Protein AF-A0A1Y2LVN6-F1 (afdb_monomer_lite)

InterPro domains:
  IPR016288 1, 4-beta cellobiohydrolase [PF01341] (1-212)
  IPR016288 1, 4-beta cellobiohydrolase [PIRSF001100] (4-216)
  IPR016288 1, 4-beta cellobiohydrolase [PR00733] (28-41)
  IPR016288 1, 4-beta cellobiohydrolase [PR00733] (67-77)
  IPR016288 1, 4-beta cellobiohydrolase [PR00733] (115-128)
  IPR016288 1, 4-beta cellobiohydrolase [PR00733] (134-154)
  IPR016288 1, 4-beta cellobiohydrolase [PR00733] (158-172)
  IPR016288 1, 4-beta cellobiohydrolase [PTHR34876] (3-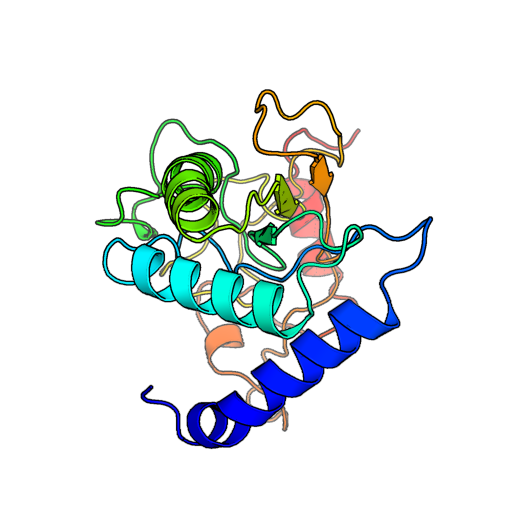216)
  IPR036434 1, 4-beta cellobiohydrolase superfamily [G3DSA:3.20.20.40] (1-216)
  IPR036434 1, 4-beta cellobiohydrolase superfamily [SSF51989] (2-216)

Sequence (217 aa):
MGVAKCQRAAPYYRDLTAYALRKLNLNNVDMYMDGGHAGWLGWDANIGPAAQLFAEVYKAAGSPRGVRGIVTNVSNYNAYRIGTCPAITSPNANCDEERFIKAFAPLLQARGFPARFIVDVGRSGKQPTGQQAWGDWCNVQNAGFGPRPTTDTGSSLVDAFVWVKPGGESDGTSDTSAARYDATCGRSSAFKPAPEAGTWFNAYFEMLLKNANPPLA

Radius of gyration: 17.6 Å; chains: 1; bounding box: 41×39×47 Å

Secondary structure (DSSP, 8-state):
---HHHHHHHHHHHHHHHHHHHHT--TT--EEEE---HHHH-SHHHHHHHHHHHHHHHHHTT--TTEEEEEESTT----SS-SS--GGGTT-S--SHHHHHHHHHHHHHTTT---EEEEE-TTBSSSS-S-SSTT--SSBTT-B--SPPBS--S-TTEEEEE--S-TTB-SS---TTSTT--GGGGSTTB-SS--STTSB-HHHHHHHHHT-SSPP-

pLDDT: mean 98.26, std 2.56, range [70.75, 99.0]

Organism: Epicoccum nigrum (NCBI:txid105696)

Foldseek 3Di:
DPDPVCVVCVVVVLVVLLVCLQVQLDPPAADAAEQEACLPQVAPVRLLVSLVSVLVSCVSNVVRPNHQYHEYQALHAFAQDDPDQDPQQPPRPSSGRVSSLVVRQVSNVVSVRNHAYEYANQFHQDPPWLDPHRPLRWQFHRTAGHDDWDCPPVDPRYRIYDNNDHFQFGQAACPPPDPGDDVSCVDPRHDDRTDGGRDGRPVSSVSRQVSYVVHDD

Structure (mmCIF, N/CA/C/O backbone):
data_AF-A0A1Y2LVN6-F1
#
_entry.id   AF-A0A1Y2LVN6-F1
#
loop_
_atom_site.group_PDB
_atom_site.id
_atom_site.type_symbol
_atom_site.label_atom_id
_atom_site.label_alt_id
_atom_site.label_comp_id
_atom_site.label_asym_id
_atom_site.label_entity_id
_atom_site.label_seq_id
_atom_site.pdbx_PDB_ins_code
_atom_site.Cartn_x
_atom_site.Cartn_y
_atom_site.Cartn_z
_atom_site.occupancy
_atom_site.B_iso_or_equiv
_atom_site.auth_seq_id
_atom_site.auth_comp_id
_atom_site.auth_asym_id
_atom_site.auth_atom_id
_atom_site.pdbx_PDB_model_num
ATOM 1 N N . MET A 1 1 ? -9.787 15.827 -6.773 1.00 70.75 1 MET A N 1
ATOM 2 C CA . MET A 1 1 ? -9.382 14.513 -7.328 1.00 70.75 1 MET A CA 1
ATOM 3 C C . MET A 1 1 ? -9.159 14.690 -8.823 1.00 70.75 1 MET A C 1
ATOM 5 O O . MET A 1 1 ? -10.061 15.205 -9.462 1.00 70.75 1 MET A O 1
ATOM 9 N N . GLY A 1 2 ? -7.978 14.355 -9.359 1.00 93.44 2 GLY A N 1
ATOM 10 C CA . GLY A 1 2 ? -7.585 14.728 -10.733 1.00 93.44 2 GLY A CA 1
ATOM 11 C C . GLY A 1 2 ? -7.880 13.702 -11.836 1.00 93.44 2 GLY A C 1
ATOM 12 O O . GLY A 1 2 ? -7.702 14.009 -13.007 1.00 93.44 2 GLY A O 1
ATOM 13 N N . VAL A 1 3 ? -8.328 12.489 -11.494 1.00 97.38 3 VAL A N 1
ATOM 14 C CA . VAL A 1 3 ? -8.586 11.412 -12.468 1.00 97.38 3 VAL A CA 1
ATOM 15 C C . VAL A 1 3 ? -10.091 11.236 -12.655 1.00 97.38 3 VAL A C 1
ATOM 17 O O . VAL A 1 3 ? -10.788 10.819 -11.729 1.00 97.38 3 VAL A O 1
ATOM 20 N N . ALA A 1 4 ? -10.597 11.514 -13.860 1.00 98.12 4 ALA A N 1
ATOM 21 C CA . ALA A 1 4 ? -12.036 11.560 -14.144 1.00 98.12 4 ALA A CA 1
ATOM 22 C C . ALA A 1 4 ? -12.767 10.241 -13.836 1.00 98.12 4 ALA A C 1
ATOM 24 O O . ALA A 1 4 ? -13.880 10.252 -13.309 1.00 98.12 4 ALA A O 1
ATOM 25 N N . LYS A 1 5 ? -12.139 9.091 -14.123 1.00 98.25 5 LYS A N 1
ATOM 26 C CA . LYS A 1 5 ? -12.704 7.776 -13.781 1.00 98.25 5 LYS A CA 1
ATOM 27 C C . LYS A 1 5 ? -12.858 7.615 -12.264 1.00 98.25 5 LYS A C 1
ATOM 29 O O . LYS A 1 5 ? -13.923 7.204 -11.816 1.00 98.25 5 LYS A O 1
ATOM 34 N N . CYS A 1 6 ? -11.847 8.007 -11.485 1.00 97.94 6 CYS A N 1
ATOM 35 C CA . CYS A 1 6 ? -11.887 7.951 -10.024 1.00 97.94 6 CYS A CA 1
ATOM 36 C C . CYS A 1 6 ? -12.939 8.905 -9.452 1.00 97.94 6 CYS A C 1
ATOM 38 O O . CYS A 1 6 ? -13.698 8.512 -8.574 1.00 97.94 6 CYS A O 1
ATOM 40 N N . GLN A 1 7 ? -13.047 10.125 -9.987 1.00 97.81 7 GLN A N 1
ATOM 41 C CA . GLN A 1 7 ? -14.048 11.095 -9.538 1.00 97.81 7 GLN A CA 1
ATOM 42 C C . GLN A 1 7 ? -15.475 10.559 -9.708 1.00 97.81 7 GLN A C 1
ATOM 44 O O . GLN A 1 7 ? -16.289 10.700 -8.799 1.00 97.81 7 GLN A O 1
ATOM 49 N N . ARG A 1 8 ? -15.767 9.903 -10.840 1.00 98.25 8 ARG A N 1
ATOM 50 C CA . ARG A 1 8 ? -17.075 9.275 -11.085 1.00 98.25 8 ARG A CA 1
ATOM 51 C C . ARG A 1 8 ? -17.323 8.049 -10.205 1.00 98.25 8 ARG A C 1
ATOM 53 O O . ARG A 1 8 ? -18.456 7.820 -9.802 1.00 98.25 8 ARG A O 1
ATOM 60 N N . ALA A 1 9 ? -16.285 7.263 -9.923 1.00 98.44 9 ALA A N 1
ATOM 61 C CA . ALA A 1 9 ? -16.395 6.031 -9.142 1.00 98.44 9 ALA A CA 1
ATOM 62 C C . ALA A 1 9 ? -16.433 6.265 -7.619 1.00 98.44 9 ALA A C 1
ATOM 64 O O . ALA A 1 9 ? -16.959 5.430 -6.889 1.00 98.44 9 ALA A O 1
ATOM 65 N N . ALA A 1 10 ? -15.899 7.392 -7.138 1.00 98.31 10 ALA A N 1
ATOM 66 C CA . ALA A 1 10 ? -15.723 7.691 -5.718 1.00 98.31 10 ALA A CA 1
ATOM 67 C C . ALA A 1 10 ? -16.966 7.470 -4.829 1.00 98.31 10 ALA A C 1
ATOM 69 O O . ALA A 1 10 ? -16.807 6.803 -3.804 1.00 98.31 10 ALA A O 1
ATOM 70 N N . PRO A 1 11 ? -18.177 7.974 -5.159 1.00 97.75 11 PRO A N 1
ATOM 71 C CA . PRO A 1 11 ? -19.356 7.714 -4.328 1.00 97.75 11 PRO A CA 1
ATOM 72 C C . PRO A 1 11 ? -19.677 6.215 -4.248 1.00 97.75 11 PRO A C 1
ATOM 74 O O . PRO A 1 11 ? -19.835 5.680 -3.156 1.00 97.75 11 PRO A O 1
ATOM 77 N N . TYR A 1 12 ? -19.637 5.506 -5.380 1.00 98.38 12 TYR A N 1
ATOM 78 C CA . TYR A 1 12 ? -19.892 4.064 -5.425 1.00 98.38 12 TYR A CA 1
ATOM 79 C C . TYR A 1 12 ? -18.867 3.263 -4.623 1.00 98.38 12 TYR A C 1
ATOM 81 O O . TYR A 1 12 ? -19.229 2.308 -3.945 1.00 98.38 12 TYR A O 1
ATOM 89 N N . TYR A 1 13 ? -17.589 3.646 -4.663 1.00 98.56 13 TYR A N 1
ATOM 90 C CA . TYR A 1 13 ? -16.550 2.965 -3.889 1.00 98.56 13 TYR A CA 1
ATOM 91 C C . TYR A 1 13 ? -16.797 3.113 -2.388 1.00 98.56 13 TYR A C 1
ATOM 93 O O . TYR A 1 13 ? -16.674 2.133 -1.657 1.00 98.56 13 TYR A O 1
ATOM 101 N N . ARG A 1 14 ? -17.202 4.301 -1.925 1.00 98.44 14 ARG A N 1
ATOM 102 C CA . ARG A 1 14 ? -17.555 4.524 -0.515 1.00 98.44 14 ARG A CA 1
ATOM 103 C C . ARG A 1 14 ? -18.763 3.681 -0.108 1.00 98.44 14 ARG A C 1
ATOM 105 O O . ARG A 1 14 ? -18.692 2.971 0.895 1.00 98.44 14 ARG A O 1
ATOM 112 N N . ASP A 1 15 ? -19.822 3.696 -0.913 1.00 98.25 15 ASP A N 1
ATOM 113 C CA . ASP A 1 15 ? -21.074 2.999 -0.607 1.00 98.25 15 ASP A CA 1
ATOM 114 C C . ASP A 1 15 ? -20.913 1.477 -0.616 1.00 98.25 15 ASP A C 1
ATOM 116 O O . ASP A 1 15 ? -21.351 0.797 0.316 1.00 98.25 15 ASP A O 1
ATOM 120 N N . LEU A 1 16 ? -20.246 0.932 -1.637 1.00 98.81 16 LEU A N 1
ATOM 121 C CA . LEU A 1 16 ? -20.009 -0.506 -1.764 1.00 98.81 16 LEU A CA 1
ATOM 122 C C . LEU A 1 16 ? -19.022 -1.014 -0.711 1.00 98.81 16 LEU A C 1
ATOM 124 O O . LEU A 1 16 ? -19.213 -2.112 -0.190 1.00 98.81 16 LEU A O 1
ATOM 128 N N . THR A 1 17 ? -18.024 -0.208 -0.333 1.00 98.88 17 THR A N 1
ATOM 129 C CA . THR A 1 17 ? -17.130 -0.555 0.780 1.00 98.88 17 THR A CA 1
ATOM 130 C C . THR A 1 17 ? -17.915 -0.598 2.085 1.00 98.88 17 THR A C 1
ATOM 132 O O . THR A 1 17 ? -17.906 -1.620 2.764 1.00 98.88 17 THR A O 1
ATOM 135 N N . ALA A 1 18 ? -18.682 0.446 2.414 1.00 98.69 18 ALA A N 1
ATOM 136 C CA . ALA A 1 18 ? -19.505 0.450 3.624 1.00 98.69 18 ALA A CA 1
ATOM 137 C C . ALA A 1 18 ? -20.537 -0.695 3.635 1.00 98.69 18 ALA A C 1
ATOM 139 O O . ALA A 1 18 ? -20.810 -1.284 4.683 1.00 98.69 18 ALA A O 1
ATOM 140 N N . TYR A 1 19 ? -21.092 -1.052 2.472 1.00 98.75 19 TYR A N 1
ATOM 141 C CA . TYR A 1 19 ? -21.958 -2.218 2.317 1.00 98.75 19 TYR A CA 1
ATOM 142 C C . TYR A 1 19 ? -21.230 -3.528 2.640 1.00 98.75 19 TYR A C 1
ATOM 144 O O . TYR A 1 19 ? -21.745 -4.311 3.439 1.00 98.75 19 TYR A O 1
ATOM 152 N N . ALA A 1 20 ? -20.039 -3.752 2.077 1.00 98.88 20 ALA A N 1
ATOM 153 C CA . ALA A 1 20 ? -19.236 -4.940 2.353 1.00 98.88 20 ALA A CA 1
ATOM 154 C C . ALA A 1 20 ? -18.892 -5.048 3.845 1.00 98.88 20 ALA A C 1
ATOM 156 O O . ALA A 1 20 ? -19.138 -6.091 4.447 1.00 98.88 20 ALA A O 1
ATOM 157 N N . LEU A 1 21 ? -18.445 -3.950 4.467 1.00 98.81 21 LEU A N 1
ATOM 158 C CA . LEU A 1 21 ? -18.125 -3.913 5.897 1.00 98.81 21 LEU A CA 1
ATOM 159 C C . LEU A 1 21 ? -19.339 -4.249 6.775 1.00 98.81 21 LEU A C 1
ATOM 161 O O . LEU A 1 21 ? -19.192 -4.930 7.782 1.00 98.81 21 LEU A O 1
ATOM 165 N N . ARG A 1 22 ? -20.554 -3.826 6.396 1.00 98.44 22 ARG A N 1
ATOM 166 C CA . ARG A 1 22 ? -21.783 -4.217 7.112 1.00 98.44 22 ARG A CA 1
ATOM 167 C C . ARG A 1 22 ? -22.130 -5.685 6.919 1.00 98.44 22 ARG A C 1
ATOM 169 O O . ARG A 1 22 ? -22.492 -6.360 7.875 1.00 98.44 22 ARG A O 1
ATOM 176 N N . LYS A 1 23 ? -22.086 -6.170 5.677 1.00 98.62 23 LYS A N 1
ATOM 177 C CA . LYS A 1 23 ? -22.558 -7.519 5.331 1.00 98.62 23 LYS A CA 1
ATOM 178 C C . LYS A 1 23 ? -21.610 -8.617 5.784 1.00 98.62 23 LYS A C 1
ATOM 180 O O . LYS A 1 23 ? -22.075 -9.692 6.141 1.00 98.62 23 LYS A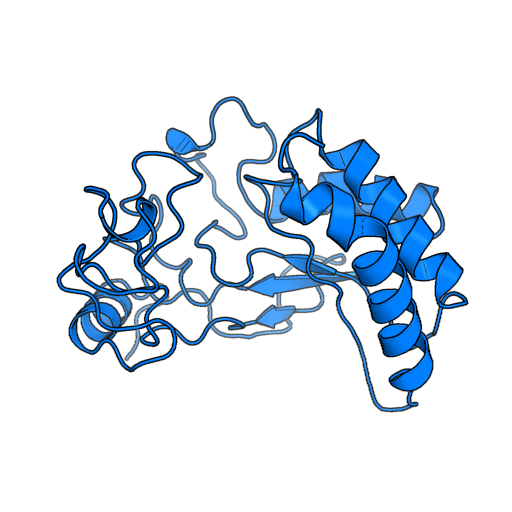 O 1
ATOM 185 N N . LEU A 1 24 ? -20.314 -8.336 5.791 1.00 98.50 24 LEU A N 1
ATOM 186 C CA . LEU A 1 24 ? -19.276 -9.271 6.208 1.00 98.50 24 LEU A CA 1
ATOM 187 C C . LEU A 1 24 ? -18.911 -9.120 7.694 1.00 98.50 24 LEU A C 1
ATOM 189 O O . LEU A 1 24 ? -17.982 -9.771 8.161 1.00 98.50 24 LEU A O 1
ATOM 193 N N . ASN A 1 25 ? -19.653 -8.306 8.459 1.00 98.38 25 ASN A N 1
ATOM 194 C CA . ASN A 1 25 ? -19.515 -8.190 9.913 1.00 98.38 25 ASN A CA 1
ATOM 195 C C . ASN A 1 25 ? -20.074 -9.431 10.632 1.00 98.38 25 ASN A C 1
ATOM 197 O O . ASN A 1 25 ? -21.101 -9.379 11.309 1.00 98.38 25 ASN A O 1
ATOM 201 N N . LEU A 1 26 ? -19.399 -10.560 10.448 1.00 98.19 26 LEU A N 1
ATOM 202 C CA . LEU A 1 26 ? -19.710 -11.834 11.083 1.00 98.19 26 LEU A CA 1
ATOM 203 C C . LEU A 1 26 ? -18.851 -12.015 12.345 1.00 98.19 26 LEU A C 1
ATOM 205 O O . LEU A 1 26 ? -17.809 -11.377 12.518 1.00 98.19 26 LEU A O 1
ATOM 209 N N . ASN A 1 27 ? -19.273 -12.896 13.254 1.00 97.06 27 ASN A N 1
ATOM 210 C CA . ASN A 1 27 ? -18.594 -13.089 14.544 1.00 97.06 27 ASN A CA 1
ATOM 211 C C . ASN A 1 27 ? -17.157 -13.621 14.412 1.00 97.06 27 ASN A C 1
ATOM 213 O O . ASN A 1 27 ? -16.334 -13.377 15.285 1.00 97.06 27 ASN A O 1
ATOM 217 N N . ASN A 1 28 ? -16.862 -14.325 13.324 1.00 97.56 28 ASN A N 1
ATOM 218 C CA . ASN A 1 28 ? -15.591 -14.988 13.040 1.00 97.56 28 ASN A CA 1
ATOM 219 C C . ASN A 1 28 ? -14.816 -14.327 11.888 1.00 97.56 28 ASN A C 1
ATOM 221 O O . ASN A 1 28 ? -13.963 -14.967 11.277 1.00 97.56 28 ASN A O 1
ATOM 225 N N . VAL A 1 29 ? -15.145 -13.077 11.559 1.00 98.38 29 VAL A N 1
ATOM 226 C CA . VAL A 1 29 ? -14.486 -12.313 10.498 1.00 98.38 29 VAL A CA 1
ATOM 227 C C . VAL A 1 29 ? -13.863 -11.057 11.097 1.00 98.38 29 VAL A C 1
ATOM 229 O O . VAL A 1 29 ? -14.535 -10.302 11.804 1.00 98.38 29 VAL A O 1
ATOM 232 N N . ASP A 1 30 ? -12.588 -10.845 10.772 1.00 98.56 30 ASP A N 1
ATOM 233 C CA . ASP A 1 30 ? -11.868 -9.592 10.968 1.00 98.56 30 ASP A CA 1
ATOM 234 C C . ASP A 1 30 ? -11.502 -9.026 9.586 1.00 98.56 30 ASP A C 1
ATOM 236 O O . ASP A 1 30 ? -10.972 -9.723 8.721 1.00 98.56 30 ASP A O 1
ATOM 240 N N . MET A 1 31 ? -11.817 -7.756 9.367 1.00 98.81 31 MET A N 1
ATOM 241 C CA . MET A 1 31 ? -11.633 -7.028 8.120 1.00 98.81 31 MET A CA 1
ATOM 242 C C . MET A 1 31 ? -10.625 -5.905 8.313 1.00 98.81 31 MET A C 1
ATOM 244 O O . MET A 1 31 ? -10.674 -5.158 9.297 1.00 98.81 31 MET A O 1
ATOM 248 N N . TYR A 1 32 ? -9.774 -5.749 7.306 1.00 98.94 32 TYR A N 1
ATOM 249 C CA . TYR A 1 32 ? -8.815 -4.666 7.190 1.00 98.94 32 TYR A CA 1
ATOM 250 C C . TYR A 1 32 ? -9.048 -3.962 5.854 1.00 98.94 32 TYR A C 1
ATOM 252 O O . TYR A 1 32 ? -9.007 -4.600 4.804 1.00 98.94 32 TYR A O 1
ATOM 260 N N . MET A 1 33 ? -9.346 -2.663 5.885 1.00 98.88 33 MET A N 1
ATOM 261 C CA . MET A 1 33 ? -9.476 -1.865 4.661 1.00 98.88 33 MET A CA 1
ATOM 262 C C . MET A 1 33 ? -8.088 -1.587 4.078 1.00 98.88 33 MET A C 1
ATOM 264 O O . MET A 1 33 ? -7.169 -1.297 4.836 1.00 98.88 33 MET A O 1
ATOM 268 N N . ASP A 1 34 ? -7.923 -1.638 2.756 1.00 98.94 34 ASP A N 1
ATOM 269 C CA . ASP A 1 34 ? -6.653 -1.246 2.132 1.00 98.94 34 ASP A CA 1
ATOM 270 C C . ASP A 1 34 ? -6.340 0.231 2.401 1.00 98.94 34 ASP A C 1
ATOM 272 O O . ASP A 1 34 ? -7.173 1.106 2.161 1.00 98.94 34 ASP A O 1
ATOM 276 N N . GLY A 1 35 ? -5.145 0.484 2.929 1.00 98.69 35 GLY A N 1
ATOM 277 C CA . GLY A 1 35 ? -4.628 1.784 3.341 1.00 98.69 35 GLY A CA 1
ATOM 278 C C . GLY A 1 35 ? -3.536 2.331 2.436 1.00 98.69 35 GLY A C 1
ATOM 279 O O . GLY A 1 35 ? -2.798 3.219 2.869 1.00 98.69 35 GLY A O 1
ATOM 280 N N . GLY A 1 36 ? -3.374 1.790 1.225 1.00 98.81 36 GLY A N 1
ATOM 281 C CA . GLY A 1 36 ? -2.215 2.075 0.391 1.00 98.81 36 GLY A CA 1
ATOM 282 C C . GLY A 1 36 ? -0.909 1.762 1.128 1.00 98.81 36 GLY A C 1
ATOM 283 O O . GLY A 1 36 ? -0.746 0.694 1.711 1.00 98.81 36 GLY A O 1
ATOM 284 N N . HIS A 1 37 ? 0.041 2.694 1.101 1.00 98.94 37 HIS A N 1
ATOM 285 C CA . HIS A 1 37 ? 1.349 2.539 1.741 1.00 98.94 37 HIS A CA 1
ATOM 286 C C . HIS A 1 37 ? 1.968 3.902 2.086 1.00 98.94 37 HIS A C 1
ATOM 288 O O . HIS A 1 37 ? 1.438 4.954 1.701 1.00 98.94 37 HIS A O 1
ATOM 294 N N . ALA A 1 38 ? 3.113 3.895 2.770 1.00 98.88 38 ALA A N 1
ATOM 295 C CA . ALA A 1 38 ? 3.808 5.090 3.248 1.00 98.88 38 ALA A CA 1
ATOM 296 C C . ALA A 1 38 ? 4.078 6.119 2.131 1.00 98.88 38 ALA A C 1
ATOM 298 O O . ALA A 1 38 ? 3.716 7.291 2.243 1.00 98.88 38 ALA A O 1
ATOM 299 N N . GLY A 1 39 ? 4.595 5.659 0.990 1.00 98.69 39 GLY A N 1
ATOM 300 C CA . GLY A 1 39 ? 4.801 6.470 -0.219 1.00 98.69 39 GLY A CA 1
ATOM 301 C C . GLY A 1 39 ? 3.556 6.943 -0.970 1.00 98.69 39 GLY A C 1
ATOM 302 O O . GLY A 1 39 ? 3.700 7.602 -1.998 1.00 98.69 39 GLY A O 1
ATOM 303 N N . TRP A 1 40 ? 2.351 6.643 -0.480 1.00 98.81 40 TRP A N 1
ATOM 304 C CA . TRP A 1 40 ? 1.094 7.092 -1.077 1.00 98.81 40 TRP A CA 1
ATOM 305 C C . TRP A 1 40 ? 0.277 7.942 -0.103 1.00 98.81 40 TRP A C 1
ATOM 307 O O . TRP A 1 40 ? 0.102 9.143 -0.326 1.00 98.81 40 TRP A O 1
ATOM 317 N N . LEU A 1 41 ? -0.217 7.349 0.984 1.00 98.81 41 LEU A N 1
ATOM 318 C CA . LEU A 1 41 ? -1.049 8.053 1.965 1.00 98.81 41 LEU A CA 1
ATOM 319 C C . LEU A 1 41 ? -0.239 8.591 3.145 1.00 98.81 41 LEU A C 1
ATOM 321 O O . LEU A 1 41 ? -0.731 9.454 3.864 1.00 98.81 41 LEU A O 1
ATOM 325 N N . GLY A 1 42 ? 1.002 8.135 3.315 1.00 98.69 42 GLY A N 1
ATOM 326 C CA . GLY A 1 42 ? 1.887 8.580 4.389 1.00 98.69 42 GLY A CA 1
ATOM 327 C C . GLY A 1 42 ? 2.547 9.936 4.164 1.00 98.69 42 GLY A C 1
ATOM 328 O O . GLY A 1 42 ? 3.246 10.403 5.051 1.00 98.69 42 GLY A O 1
ATOM 329 N N . TRP A 1 43 ? 2.342 10.598 3.024 1.00 98.69 43 TRP A N 1
ATOM 330 C CA . TRP A 1 43 ? 2.791 11.982 2.843 1.00 98.69 43 TRP A CA 1
ATOM 331 C C . TRP A 1 43 ? 2.017 12.937 3.758 1.00 98.69 43 TRP A C 1
ATOM 333 O O . TRP A 1 43 ? 0.802 12.794 3.903 1.00 98.69 43 TRP A O 1
ATOM 343 N N . ASP A 1 44 ? 2.683 13.963 4.291 1.00 98.31 44 ASP A N 1
ATOM 344 C CA . ASP A 1 44 ? 2.088 14.930 5.232 1.00 98.31 44 ASP A CA 1
ATOM 345 C C . ASP A 1 44 ? 0.789 15.564 4.711 1.00 98.31 44 ASP A C 1
ATOM 347 O O . ASP A 1 44 ? -0.198 15.684 5.437 1.00 98.31 44 ASP A O 1
ATOM 351 N N . ALA A 1 45 ? 0.751 15.906 3.420 1.00 98.25 45 ALA A N 1
ATOM 352 C CA . ALA A 1 45 ? -0.434 16.478 2.782 1.00 98.25 45 ALA A CA 1
ATOM 353 C C . ALA A 1 45 ? -1.600 15.478 2.627 1.00 98.25 45 ALA A C 1
ATOM 355 O O . ALA A 1 45 ? -2.749 15.890 2.472 1.00 98.25 45 ALA A O 1
ATOM 356 N N . ASN A 1 46 ? -1.321 14.172 2.669 1.00 98.69 46 ASN A N 1
ATOM 357 C CA . ASN A 1 46 ? -2.283 13.109 2.368 1.00 98.69 46 ASN A CA 1
ATOM 358 C C . ASN A 1 46 ? -2.802 12.402 3.624 1.00 98.69 46 ASN A C 1
ATOM 360 O O . ASN A 1 46 ? -3.958 11.975 3.646 1.00 98.69 46 ASN A O 1
ATOM 364 N N . ILE A 1 47 ? -1.984 12.296 4.674 1.00 98.75 47 ILE A N 1
ATOM 365 C CA . ILE A 1 47 ? -2.270 11.441 5.832 1.00 98.75 47 ILE A CA 1
ATOM 366 C C . ILE A 1 47 ? -3.496 11.909 6.635 1.00 98.75 47 ILE A C 1
ATOM 368 O O . ILE A 1 47 ? -4.312 11.098 7.077 1.00 98.75 47 ILE A O 1
ATOM 372 N N . GLY A 1 48 ? -3.695 13.226 6.754 1.00 98.81 48 GLY A N 1
ATOM 373 C CA . GLY A 1 48 ? -4.880 13.818 7.384 1.00 98.81 48 GLY A CA 1
ATOM 374 C C . GLY A 1 48 ? -6.177 13.542 6.607 1.00 98.81 48 GLY A C 1
ATOM 375 O O . GLY A 1 48 ? -7.109 12.966 7.180 1.00 98.81 48 GLY A O 1
ATOM 376 N N . PRO A 1 49 ? -6.255 13.909 5.311 1.00 98.69 49 PRO A N 1
ATOM 377 C CA . PRO A 1 49 ? -7.394 13.579 4.453 1.00 98.69 49 PRO A CA 1
ATOM 378 C C . PRO A 1 49 ? -7.689 12.077 4.362 1.00 98.69 49 PRO A C 1
ATOM 380 O O . PRO A 1 49 ? -8.855 11.681 4.366 1.00 98.69 49 PRO A O 1
ATOM 383 N N . ALA A 1 50 ? -6.655 11.230 4.337 1.00 98.81 50 ALA A N 1
ATOM 384 C CA . ALA A 1 50 ? -6.822 9.782 4.380 1.00 98.81 50 ALA A CA 1
ATOM 385 C C . ALA A 1 50 ? -7.532 9.350 5.671 1.00 98.81 50 ALA A C 1
ATOM 387 O O . ALA A 1 50 ? -8.533 8.638 5.610 1.00 98.81 50 ALA A O 1
ATOM 388 N N . ALA A 1 51 ? -7.087 9.841 6.833 1.00 98.88 51 ALA A N 1
ATOM 389 C CA . ALA A 1 51 ? -7.668 9.460 8.123 1.00 98.88 51 ALA A CA 1
ATOM 390 C C . ALA A 1 51 ? -9.146 9.852 8.213 1.00 98.88 51 ALA A C 1
ATOM 392 O O . ALA A 1 51 ? -9.961 9.116 8.771 1.00 98.88 51 ALA A O 1
ATOM 393 N N . GLN A 1 52 ? -9.499 11.002 7.634 1.00 98.81 52 GLN A N 1
ATOM 394 C CA . GLN A 1 52 ? -10.886 11.426 7.499 1.00 98.81 52 GLN A CA 1
ATOM 395 C C . GLN A 1 52 ? -11.703 10.449 6.652 1.00 98.81 52 GLN A C 1
ATOM 397 O O . GLN A 1 52 ? -12.743 9.987 7.117 1.00 98.81 52 GLN A O 1
ATOM 402 N N . LEU A 1 53 ? -11.222 10.086 5.461 1.00 98.75 53 LEU A N 1
ATOM 403 C CA . LEU A 1 53 ? -11.937 9.179 4.565 1.00 98.75 53 LEU A CA 1
ATOM 404 C C . LEU A 1 53 ? -12.190 7.803 5.200 1.00 98.75 53 LEU A C 1
ATOM 406 O O . LEU A 1 53 ? -13.317 7.310 5.155 1.00 98.75 53 LEU A O 1
ATOM 410 N N . PHE A 1 54 ? -11.175 7.188 5.814 1.00 98.81 54 PHE A N 1
ATOM 411 C CA . PHE A 1 54 ? -11.344 5.878 6.457 1.00 98.81 54 PHE A CA 1
ATOM 412 C C . PHE A 1 54 ? -12.329 5.934 7.624 1.00 98.81 54 PHE A C 1
ATOM 414 O O . PHE A 1 54 ? -13.175 5.050 7.752 1.00 98.81 54 PHE A O 1
ATOM 421 N N . ALA A 1 55 ? -12.268 6.984 8.449 1.00 98.69 55 ALA A N 1
ATOM 422 C CA . ALA A 1 55 ? -13.206 7.156 9.551 1.00 98.69 55 ALA A CA 1
ATOM 423 C C . ALA A 1 55 ? -14.646 7.395 9.061 1.00 98.69 55 ALA A C 1
ATOM 425 O O . ALA A 1 55 ? -15.585 6.876 9.663 1.00 98.69 55 ALA A O 1
ATOM 426 N N . GLU A 1 56 ? -14.837 8.145 7.971 1.00 98.62 56 GLU A N 1
ATOM 427 C CA . GLU A 1 56 ? -16.148 8.336 7.337 1.00 98.62 56 GLU A CA 1
ATOM 428 C C . GLU A 1 56 ? -16.730 7.007 6.841 1.00 98.62 56 GLU A C 1
ATOM 430 O O . GLU A 1 56 ? -17.876 6.692 7.155 1.00 98.62 56 GLU A O 1
ATOM 435 N N . VAL A 1 57 ? -15.940 6.194 6.130 1.00 98.62 57 VAL A N 1
ATOM 436 C CA . VAL A 1 57 ? -16.382 4.881 5.627 1.00 98.62 57 VAL A CA 1
ATOM 437 C C . VAL A 1 57 ? -16.686 3.915 6.777 1.00 98.62 57 VAL A C 1
ATOM 439 O O . VAL A 1 57 ? -17.731 3.262 6.767 1.00 98.62 57 VAL A O 1
ATOM 442 N N . TYR A 1 58 ? -15.829 3.865 7.802 1.00 98.75 58 TYR A N 1
ATOM 443 C CA . TYR A 1 58 ? -16.047 3.050 9.001 1.00 98.75 58 TYR A CA 1
ATOM 444 C C . TYR A 1 58 ? -17.358 3.421 9.715 1.00 98.75 58 TYR A C 1
ATOM 446 O O . TYR A 1 58 ? -18.172 2.547 10.024 1.00 98.75 58 TYR A O 1
ATOM 454 N N . LYS A 1 59 ? -17.623 4.721 9.900 1.00 98.56 59 LYS A N 1
ATOM 455 C CA . LYS A 1 59 ? -18.872 5.212 10.505 1.00 98.56 59 LYS A CA 1
ATOM 456 C C . LYS A 1 59 ? -20.090 4.970 9.620 1.00 98.56 59 LYS A C 1
ATOM 458 O O . LYS A 1 59 ? -21.135 4.583 10.133 1.00 98.56 59 LYS A O 1
ATOM 463 N N . ALA A 1 60 ? -19.971 5.141 8.304 1.00 98.38 60 ALA A N 1
ATOM 464 C CA . ALA A 1 60 ? -21.048 4.842 7.357 1.00 98.38 60 ALA A CA 1
ATOM 465 C C . ALA A 1 60 ? -21.423 3.348 7.358 1.00 98.38 60 ALA A C 1
ATOM 467 O O . ALA A 1 60 ? -22.569 2.979 7.093 1.00 98.38 60 ALA A O 1
ATOM 468 N N . ALA A 1 61 ? -20.478 2.469 7.698 1.00 98.50 61 ALA A N 1
ATOM 469 C CA . ALA A 1 61 ? -20.737 1.055 7.934 1.00 98.50 61 ALA A CA 1
ATOM 470 C C . ALA A 1 61 ? -21.371 0.758 9.311 1.00 98.50 61 ALA A C 1
ATOM 472 O O . ALA A 1 61 ? -21.675 -0.395 9.595 1.00 98.50 61 ALA A O 1
ATOM 473 N N . GLY A 1 62 ? -21.599 1.761 10.164 1.00 98.38 62 GLY A N 1
ATOM 474 C CA . GLY A 1 62 ? -22.120 1.575 11.520 1.00 98.38 62 GLY A CA 1
ATOM 475 C C . GLY A 1 62 ? -21.063 1.128 12.531 1.00 98.38 62 GLY A C 1
ATOM 476 O O . GLY A 1 62 ? -21.418 0.525 13.539 1.00 98.38 62 GLY A O 1
ATOM 477 N N . SER A 1 63 ? -19.781 1.399 12.264 1.00 98.38 63 SER A N 1
ATOM 478 C CA . SER A 1 63 ? -18.655 1.041 13.139 1.00 98.38 63 SER A CA 1
ATOM 479 C C . SER A 1 63 ? -18.639 -0.446 13.553 1.00 98.38 63 SER A C 1
ATOM 481 O O . SER A 1 63 ? -18.623 -0.760 14.746 1.00 98.38 63 SER A O 1
ATOM 483 N N . PRO A 1 64 ? -18.709 -1.385 12.591 1.00 98.06 64 PRO A N 1
ATOM 484 C CA . PRO A 1 64 ? -18.874 -2.808 12.878 1.00 98.06 64 PRO A CA 1
ATOM 485 C C . PRO A 1 64 ? -17.666 -3.396 13.623 1.00 98.06 64 PRO A C 1
ATOM 487 O O . PRO A 1 64 ? -16.524 -3.154 13.237 1.00 98.06 64 PRO A O 1
ATOM 490 N N . ARG A 1 65 ? -17.921 -4.253 14.625 1.00 96.31 65 ARG A N 1
ATOM 491 C CA . ARG A 1 65 ? -16.889 -4.977 15.403 1.00 96.31 65 ARG A CA 1
ATOM 492 C C . ARG A 1 65 ? -15.868 -5.688 14.511 1.00 96.31 65 ARG A C 1
ATOM 494 O O . ARG A 1 65 ? -14.685 -5.701 14.829 1.00 96.31 65 ARG A O 1
ATOM 501 N N . GLY A 1 66 ? -16.331 -6.297 13.421 1.00 97.69 66 GLY A N 1
ATOM 502 C CA . GLY A 1 66 ? -15.490 -7.039 12.492 1.00 97.69 66 GLY A CA 1
ATOM 503 C C . GLY A 1 66 ? -14.514 -6.169 11.704 1.00 97.69 66 GLY A C 1
ATOM 504 O O . GLY A 1 66 ? -13.627 -6.720 11.077 1.00 97.69 66 GLY A O 1
ATOM 505 N N . VAL A 1 67 ? -14.619 -4.836 11.706 1.00 98.69 67 VAL A N 1
ATOM 506 C CA . VAL A 1 67 ? -13.604 -3.976 11.075 1.00 98.69 67 VAL A CA 1
ATOM 507 C C . VAL A 1 67 ? -12.514 -3.674 12.089 1.00 98.69 67 VAL A C 1
ATOM 509 O O . VAL A 1 67 ? -12.628 -2.767 12.911 1.00 98.69 67 VAL A O 1
ATOM 512 N N . ARG A 1 68 ? -11.443 -4.462 12.015 1.00 98.69 68 ARG A N 1
ATOM 513 C CA . ARG A 1 68 ? -10.319 -4.404 12.947 1.00 98.69 68 ARG A CA 1
ATOM 514 C C . ARG A 1 68 ? -9.342 -3.281 12.613 1.00 98.69 68 ARG A C 1
ATOM 516 O O . ARG A 1 68 ? -8.736 -2.704 13.517 1.00 98.69 68 ARG A O 1
ATOM 523 N N . GLY A 1 69 ? -9.223 -2.920 11.336 1.00 98.81 69 GLY A N 1
ATOM 524 C CA . GLY A 1 69 ? -8.426 -1.762 10.961 1.00 98.81 69 GLY A CA 1
ATOM 525 C C . GLY A 1 69 ? -8.068 -1.669 9.487 1.00 98.81 69 GLY A C 1
ATOM 526 O O . GLY A 1 69 ? -8.952 -1.694 8.629 1.00 98.81 69 GLY A O 1
ATOM 527 N N . ILE A 1 70 ? -6.778 -1.485 9.209 1.00 98.94 70 ILE A N 1
ATOM 528 C CA . ILE A 1 70 ? -6.243 -1.155 7.884 1.00 98.94 70 ILE A CA 1
ATOM 529 C C . ILE A 1 70 ? -5.101 -2.110 7.509 1.00 98.94 70 ILE A C 1
ATOM 531 O O . ILE A 1 70 ? -4.279 -2.455 8.352 1.00 98.94 70 ILE A O 1
ATOM 535 N N . VAL A 1 71 ? -5.031 -2.537 6.249 1.00 98.94 71 VAL A N 1
ATOM 536 C CA . VAL A 1 71 ? -3.857 -3.227 5.695 1.00 98.94 71 VAL A CA 1
ATOM 537 C C . VAL A 1 71 ? -3.025 -2.236 4.894 1.00 98.94 71 VAL A C 1
ATOM 539 O O . VAL A 1 71 ? -3.582 -1.482 4.101 1.00 98.94 71 VAL A O 1
ATOM 542 N N . THR A 1 72 ? -1.709 -2.207 5.097 1.00 99.00 72 THR A N 1
ATOM 543 C CA . THR A 1 72 ? -0.808 -1.333 4.330 1.00 99.00 72 THR A CA 1
ATOM 544 C C . THR A 1 72 ? 0.214 -2.131 3.529 1.00 99.00 72 THR A C 1
ATOM 546 O O . THR A 1 72 ? 0.428 -3.322 3.762 1.00 99.00 72 THR A O 1
ATOM 549 N N . ASN A 1 73 ? 0.834 -1.463 2.556 1.00 98.94 73 ASN A N 1
ATOM 550 C CA . ASN A 1 73 ? 1.863 -1.993 1.661 1.00 98.94 73 ASN A CA 1
ATOM 551 C C . ASN A 1 73 ? 1.400 -3.108 0.708 1.00 98.94 73 ASN A C 1
ATOM 553 O O . ASN A 1 73 ? 2.243 -3.732 0.066 1.00 98.94 73 ASN A O 1
ATOM 557 N N . VAL A 1 74 ? 0.087 -3.344 0.574 1.00 98.94 74 VAL A N 1
ATOM 558 C CA . VAL A 1 74 ? -0.467 -4.390 -0.302 1.00 98.94 74 VAL A CA 1
ATOM 559 C C . VAL A 1 74 ? 0.093 -4.255 -1.710 1.00 98.94 74 VAL A C 1
ATOM 561 O O . VAL A 1 74 ? -0.035 -3.211 -2.348 1.00 98.94 74 VAL A O 1
ATOM 564 N N . SER A 1 75 ? 0.699 -5.333 -2.212 1.00 98.69 75 SER A N 1
ATOM 565 C CA . SER A 1 75 ? 1.334 -5.355 -3.539 1.00 98.69 75 SER A CA 1
ATOM 566 C C . SER A 1 75 ? 2.433 -4.304 -3.745 1.00 98.69 75 SER A C 1
ATOM 568 O O . SER A 1 75 ? 2.808 -4.038 -4.883 1.00 98.69 75 SER A O 1
ATOM 570 N N . ASN A 1 76 ? 3.005 -3.735 -2.689 1.00 98.88 76 ASN A N 1
ATOM 571 C CA . ASN A 1 76 ? 4.116 -2.793 -2.777 1.00 98.88 76 ASN A CA 1
ATOM 572 C C . ASN A 1 76 ? 5.379 -3.397 -2.128 1.00 98.88 76 ASN A C 1
ATOM 574 O O . ASN A 1 76 ? 5.467 -4.614 -1.944 1.00 98.88 76 ASN A O 1
ATOM 578 N N . TYR A 1 77 ? 6.400 -2.578 -1.879 1.00 98.88 77 TYR A N 1
ATOM 579 C CA . TYR A 1 77 ? 7.753 -3.045 -1.577 1.00 98.88 77 TYR A CA 1
ATOM 580 C C . TYR A 1 77 ? 8.411 -2.291 -0.425 1.00 98.88 77 TYR A C 1
ATOM 582 O O . TYR A 1 77 ? 9.611 -2.455 -0.211 1.00 98.88 77 TYR A O 1
ATOM 590 N N . ASN A 1 78 ? 7.675 -1.460 0.316 1.00 98.88 78 ASN A N 1
ATOM 591 C CA . ASN A 1 78 ? 8.274 -0.675 1.392 1.00 98.88 78 ASN A CA 1
ATOM 592 C C . ASN A 1 78 ? 8.815 -1.592 2.486 1.00 98.88 78 ASN A C 1
ATOM 594 O O . ASN A 1 78 ? 8.248 -2.647 2.787 1.00 98.88 78 ASN A O 1
ATOM 598 N N . ALA A 1 79 ? 9.908 -1.170 3.113 1.00 98.56 79 ALA A N 1
ATOM 599 C CA . ALA A 1 79 ? 10.334 -1.766 4.366 1.00 98.56 79 ALA A CA 1
ATOM 600 C C . ALA A 1 79 ? 9.237 -1.572 5.424 1.00 98.56 79 ALA A C 1
ATOM 602 O O . ALA A 1 79 ? 8.583 -0.528 5.457 1.00 98.56 79 ALA A O 1
ATOM 603 N N . TYR A 1 80 ? 9.082 -2.533 6.339 1.00 98.75 80 TYR A N 1
ATOM 604 C CA . TYR A 1 80 ? 8.325 -2.260 7.559 1.00 98.75 80 TYR A CA 1
ATOM 605 C C . TYR A 1 80 ? 9.078 -1.259 8.445 1.00 98.75 80 TYR A C 1
ATOM 607 O O . TYR A 1 80 ? 8.530 -0.227 8.817 1.00 98.75 80 TYR A O 1
ATOM 615 N N . ARG A 1 81 ? 10.351 -1.554 8.735 1.00 98.25 81 ARG A N 1
ATOM 616 C CA . ARG A 1 81 ? 11.259 -0.716 9.523 1.00 98.25 81 ARG A CA 1
ATOM 617 C C . ARG A 1 81 ? 12.621 -0.663 8.839 1.00 98.25 81 ARG A C 1
ATOM 619 O O . ARG A 1 81 ? 13.195 -1.713 8.552 1.00 98.25 81 ARG A O 1
ATOM 626 N N . ILE A 1 82 ? 13.162 0.535 8.625 1.00 97.75 82 ILE A N 1
ATOM 627 C CA . ILE A 1 82 ? 14.508 0.733 8.072 1.00 97.75 82 ILE A CA 1
ATOM 628 C C . ILE A 1 82 ? 15.280 1.848 8.788 1.00 97.75 82 ILE A C 1
ATOM 630 O O . ILE A 1 82 ? 14.723 2.885 9.169 1.00 97.75 82 ILE A O 1
ATOM 634 N N . GLY A 1 83 ? 16.587 1.625 8.968 1.00 97.25 83 GLY A N 1
ATOM 635 C CA . GLY A 1 83 ? 17.496 2.594 9.586 1.00 97.25 83 GLY A CA 1
ATOM 636 C C . GLY A 1 83 ? 17.755 3.811 8.696 1.00 97.25 83 GLY A C 1
ATOM 637 O O . GLY A 1 83 ? 17.611 4.943 9.148 1.00 97.25 83 GLY A O 1
ATOM 638 N N . THR A 1 84 ? 18.072 3.579 7.421 1.00 97.31 84 THR A N 1
ATOM 639 C CA . THR A 1 84 ? 18.324 4.632 6.428 1.00 97.31 84 THR A CA 1
ATOM 640 C C . THR A 1 84 ? 17.232 4.615 5.368 1.00 97.31 84 THR A C 1
ATOM 642 O O . THR A 1 84 ? 17.035 3.602 4.701 1.00 97.31 84 THR A O 1
ATOM 645 N N . CYS A 1 85 ? 16.526 5.735 5.208 1.00 97.88 85 CYS A N 1
ATOM 646 C CA . CYS A 1 85 ? 15.489 5.876 4.190 1.00 97.88 85 CYS A CA 1
ATOM 647 C C . CYS A 1 85 ? 16.091 5.769 2.772 1.00 97.88 85 CYS A C 1
ATOM 649 O O . CYS A 1 85 ? 17.085 6.449 2.491 1.00 97.88 85 CYS A O 1
ATOM 651 N N . PRO A 1 86 ? 15.509 4.967 1.860 1.00 97.81 86 PRO A N 1
ATOM 652 C CA . PRO A 1 86 ? 15.898 4.967 0.452 1.00 97.81 86 PRO A CA 1
ATOM 653 C C . PRO A 1 86 ? 15.733 6.353 -0.184 1.00 97.81 86 PRO A C 1
ATOM 655 O O . PRO A 1 86 ? 14.775 7.062 0.105 1.00 97.81 86 PRO A O 1
ATOM 658 N N . ALA A 1 87 ? 16.616 6.735 -1.110 1.00 98.00 87 ALA A N 1
ATOM 659 C CA . ALA A 1 87 ? 16.576 8.069 -1.726 1.00 98.00 87 ALA A CA 1
ATOM 660 C C . ALA A 1 87 ? 15.223 8.396 -2.394 1.00 98.00 87 ALA A C 1
ATOM 662 O O . ALA A 1 87 ? 14.769 9.538 -2.337 1.00 98.00 87 ALA A O 1
ATOM 663 N N . ILE A 1 88 ? 14.552 7.383 -2.959 1.00 98.19 88 ILE A N 1
ATOM 664 C CA . ILE A 1 88 ? 13.237 7.512 -3.606 1.00 98.19 88 ILE A CA 1
ATOM 665 C C . ILE A 1 88 ? 12.125 7.982 -2.658 1.00 98.19 88 ILE A C 1
ATOM 667 O O . ILE A 1 88 ? 11.081 8.418 -3.135 1.00 98.19 88 ILE A O 1
ATOM 671 N N . THR A 1 89 ? 12.318 7.883 -1.337 1.00 98.62 89 THR A N 1
ATOM 672 C CA . THR A 1 89 ? 11.304 8.283 -0.355 1.00 98.62 89 THR A CA 1
ATOM 673 C C . THR A 1 89 ? 11.378 9.760 0.007 1.00 98.62 89 THR A C 1
ATOM 675 O O . THR A 1 89 ? 10.456 10.281 0.624 1.00 98.62 89 THR A O 1
ATOM 678 N N . SER A 1 90 ? 12.474 10.444 -0.327 1.00 97.88 90 SER A N 1
ATOM 679 C CA . SER A 1 90 ? 12.668 11.850 0.024 1.00 97.88 90 SER A CA 1
ATOM 680 C C . SER A 1 90 ? 11.672 12.758 -0.718 1.00 97.88 90 SER A C 1
ATOM 682 O O . SER A 1 90 ? 11.408 12.520 -1.899 1.00 97.88 90 SER A O 1
ATOM 684 N N . PRO A 1 91 ? 11.126 13.815 -0.080 1.00 97.94 91 PRO A N 1
ATOM 685 C CA . PRO A 1 91 ? 11.373 14.279 1.293 1.00 97.94 91 PRO A CA 1
ATOM 686 C C . PRO A 1 91 ? 10.378 13.739 2.342 1.00 97.94 91 PRO A C 1
ATOM 688 O O . PRO A 1 91 ? 10.194 14.366 3.382 1.00 97.94 91 PRO A O 1
ATOM 691 N N . ASN A 1 92 ? 9.694 12.617 2.094 1.00 98.56 92 ASN A N 1
ATOM 692 C CA . ASN A 1 92 ? 8.690 12.094 3.022 1.00 98.56 92 ASN A CA 1
ATOM 693 C C . ASN A 1 92 ? 9.327 11.636 4.346 1.00 98.56 92 ASN A C 1
ATOM 695 O O . ASN A 1 92 ? 10.185 10.749 4.355 1.00 98.56 92 ASN A O 1
ATOM 699 N N . ALA A 1 93 ? 8.861 12.189 5.469 1.00 97.56 93 ALA A N 1
ATOM 700 C CA . ALA A 1 93 ? 9.284 11.770 6.805 1.00 97.56 93 ALA A CA 1
ATOM 701 C C . ALA A 1 93 ? 8.858 10.324 7.126 1.00 97.56 93 ALA A C 1
ATOM 703 O O . ALA A 1 93 ? 9.552 9.605 7.848 1.00 97.56 93 ALA A O 1
ATOM 704 N N . ASN A 1 94 ? 7.742 9.874 6.551 1.00 98.56 94 ASN A N 1
ATOM 705 C CA . ASN A 1 94 ? 7.231 8.517 6.692 1.00 98.56 94 ASN A CA 1
ATOM 706 C C . ASN A 1 94 ? 7.823 7.621 5.598 1.00 98.56 94 ASN A C 1
ATOM 708 O O . ASN A 1 94 ? 7.122 7.221 4.678 1.00 98.56 94 ASN A O 1
ATOM 712 N N . CYS A 1 95 ? 9.129 7.349 5.66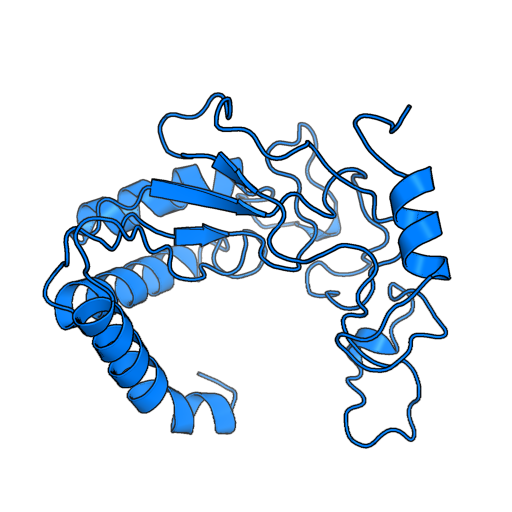0 1.00 98.25 95 CYS A N 1
ATOM 713 C CA . CYS A 1 95 ? 9.849 6.610 4.613 1.00 98.25 95 CYS A CA 1
ATOM 714 C C . CYS A 1 95 ? 9.702 5.075 4.671 1.00 98.25 95 CYS A C 1
ATOM 716 O O . CYS A 1 95 ? 10.194 4.374 3.789 1.00 98.25 95 CYS A O 1
ATOM 718 N N . ASP A 1 96 ? 9.041 4.551 5.702 1.00 98.88 96 ASP A N 1
ATOM 719 C CA . ASP A 1 96 ? 8.693 3.140 5.863 1.00 98.88 96 ASP A CA 1
ATOM 720 C C . ASP A 1 96 ? 7.308 2.989 6.508 1.00 98.88 96 ASP A C 1
ATOM 722 O O . ASP A 1 96 ? 6.689 3.968 6.947 1.00 98.88 96 ASP A O 1
ATOM 726 N N . GLU A 1 97 ? 6.798 1.757 6.536 1.00 98.94 97 GLU A N 1
ATOM 727 C CA . GLU A 1 97 ? 5.436 1.495 7.008 1.00 98.94 97 GLU A CA 1
ATOM 728 C C . GLU A 1 97 ? 5.286 1.731 8.513 1.00 98.94 97 GLU A C 1
ATOM 730 O O . GLU A 1 97 ? 4.240 2.202 8.949 1.00 98.94 97 GLU A O 1
ATOM 735 N N . GLU A 1 98 ? 6.314 1.476 9.327 1.00 98.81 98 GLU A N 1
ATOM 736 C CA . GLU A 1 98 ? 6.238 1.725 10.765 1.00 98.81 98 GLU A CA 1
ATOM 737 C C . GLU A 1 98 ? 6.082 3.220 11.076 1.00 98.81 98 GLU A C 1
ATOM 739 O O . GLU A 1 98 ? 5.235 3.583 11.900 1.00 98.81 98 GLU A O 1
ATOM 744 N N . ARG A 1 99 ? 6.866 4.098 10.431 1.00 98.88 99 ARG A N 1
ATOM 745 C CA . ARG A 1 99 ? 6.719 5.552 10.607 1.00 98.88 99 ARG A CA 1
ATOM 746 C C . ARG A 1 99 ? 5.344 6.018 10.133 1.00 98.88 99 ARG A C 1
ATOM 748 O O . ARG A 1 99 ? 4.663 6.721 10.879 1.00 98.88 99 ARG A O 1
ATOM 755 N N . PHE A 1 100 ? 4.896 5.540 8.968 1.00 98.94 100 PHE A N 1
ATOM 756 C CA . PHE A 1 100 ? 3.556 5.832 8.456 1.00 98.94 100 PHE A CA 1
ATOM 757 C C . PHE A 1 100 ? 2.458 5.419 9.444 1.00 98.94 100 PHE A C 1
ATOM 759 O O . PHE A 1 100 ? 1.631 6.248 9.8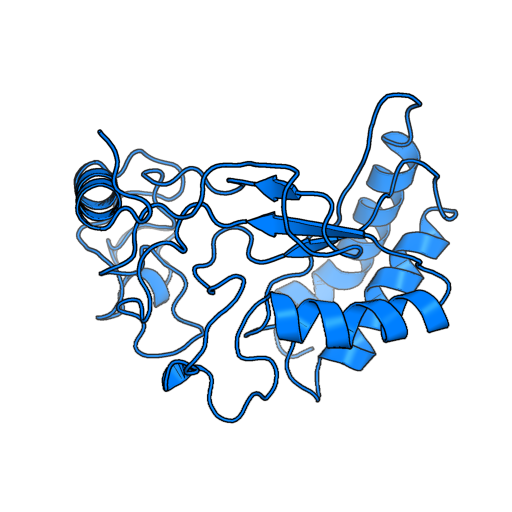17 1.00 98.94 100 PHE A O 1
ATOM 766 N N . ILE A 1 101 ? 2.469 4.178 9.932 1.00 98.94 101 ILE A N 1
ATOM 767 C CA . ILE A 1 101 ? 1.455 3.657 10.859 1.00 98.94 101 ILE A CA 1
ATOM 768 C C . ILE A 1 101 ? 1.446 4.447 12.173 1.00 98.94 101 ILE A C 1
ATOM 770 O O . ILE A 1 101 ? 0.374 4.812 12.659 1.00 98.94 101 ILE A O 1
ATOM 774 N N . LYS A 1 102 ? 2.621 4.773 12.729 1.00 98.88 102 LYS A N 1
ATOM 775 C CA . LYS A 1 102 ? 2.736 5.589 13.951 1.00 98.88 102 LYS A CA 1
ATOM 776 C C . LYS A 1 102 ? 2.177 7.000 13.767 1.00 98.88 102 LYS A C 1
ATOM 778 O O . LYS A 1 102 ? 1.573 7.527 14.699 1.00 98.88 102 LYS A O 1
ATOM 783 N N . ALA A 1 103 ? 2.341 7.594 12.586 1.00 98.88 103 ALA A N 1
ATOM 784 C CA . ALA A 1 103 ? 1.754 8.890 12.257 1.00 98.88 103 ALA A CA 1
ATOM 785 C C . ALA A 1 103 ? 0.243 8.795 11.968 1.00 98.88 103 ALA A C 1
ATOM 787 O O . ALA A 1 103 ? -0.513 9.712 12.288 1.00 98.88 103 ALA A O 1
ATOM 788 N N . PHE A 1 104 ? -0.219 7.683 11.392 1.00 98.88 104 PHE A N 1
ATOM 789 C CA . PHE A 1 104 ? -1.586 7.540 10.896 1.00 98.88 104 PHE A CA 1
ATOM 790 C C . PHE A 1 104 ? -2.591 7.124 11.975 1.00 98.88 104 PHE A C 1
ATOM 792 O O . PHE A 1 104 ? -3.680 7.697 12.070 1.00 98.88 104 PHE A O 1
ATOM 799 N N . ALA A 1 105 ? -2.215 6.165 12.823 1.00 98.88 105 ALA A N 1
ATOM 800 C CA . ALA A 1 105 ? -3.051 5.634 13.897 1.00 98.88 105 ALA A CA 1
ATOM 801 C C . ALA A 1 105 ? -3.685 6.714 14.803 1.00 98.88 105 ALA A C 1
ATOM 803 O O . ALA A 1 105 ? -4.906 6.679 14.982 1.00 98.88 105 ALA A O 1
ATOM 804 N N . PRO A 1 106 ? -2.949 7.713 15.341 1.00 98.81 106 PRO A N 1
ATOM 805 C CA . PRO A 1 106 ? -3.559 8.740 16.189 1.00 98.81 106 PRO A CA 1
ATOM 806 C C . PRO A 1 106 ? -4.572 9.617 15.437 1.00 98.81 106 PRO A C 1
ATOM 808 O O . PRO A 1 106 ? -5.562 10.053 16.027 1.00 98.81 106 PRO A O 1
ATOM 811 N N . LEU A 1 107 ? -4.383 9.845 14.132 1.00 98.88 107 LEU A N 1
ATOM 812 C CA . LEU A 1 107 ? -5.318 10.629 13.318 1.00 98.88 107 LEU A CA 1
ATOM 813 C C . LEU A 1 107 ? -6.639 9.886 13.086 1.00 98.88 107 LEU A C 1
ATOM 815 O O . LEU A 1 107 ? -7.698 10.523 13.062 1.00 98.88 107 LEU A O 1
ATOM 819 N N . LEU A 1 108 ? -6.578 8.563 12.919 1.00 98.88 108 LEU A N 1
ATOM 820 C CA . LEU A 1 108 ? -7.748 7.687 12.814 1.00 98.88 108 LEU A CA 1
ATOM 821 C C . LEU A 1 108 ? -8.480 7.599 14.161 1.00 98.88 108 LEU A C 1
ATOM 823 O O . LEU A 1 108 ? -9.691 7.832 14.223 1.00 98.88 108 LEU A O 1
ATOM 827 N N . GLN A 1 109 ? -7.732 7.375 15.249 1.00 98.69 109 GLN A N 1
ATOM 828 C CA . GLN A 1 109 ? -8.246 7.327 16.621 1.00 98.69 109 GLN A CA 1
ATOM 829 C C . GLN A 1 109 ? -9.014 8.609 16.970 1.00 98.69 109 GLN A C 1
ATOM 831 O O . GLN A 1 109 ? -10.157 8.538 17.421 1.00 98.69 109 GLN A O 1
ATOM 836 N N . ALA A 1 110 ? -8.430 9.781 16.699 1.00 98.69 110 ALA A N 1
ATOM 837 C CA . ALA A 1 110 ? -9.053 11.083 16.952 1.00 98.69 110 ALA A CA 1
ATOM 838 C C . ALA A 1 110 ? -10.374 11.284 16.188 1.00 98.69 110 ALA A C 1
ATOM 840 O O . ALA A 1 110 ? -11.203 12.107 16.567 1.00 98.69 110 ALA A O 1
ATOM 841 N N . ARG A 1 111 ? -10.590 10.517 15.115 1.00 98.69 111 ARG A N 1
ATOM 842 C CA . ARG A 1 111 ? -11.812 10.538 14.306 1.00 98.69 111 ARG A CA 1
ATOM 843 C C . ARG A 1 111 ? -12.766 9.395 14.643 1.00 98.69 111 ARG A C 1
ATOM 845 O O . ARG A 1 111 ? -13.790 9.263 13.976 1.00 98.69 111 ARG A O 1
ATOM 852 N N . GLY A 1 112 ? -12.492 8.619 15.689 1.00 98.44 112 GLY A N 1
ATOM 853 C CA . GLY A 1 112 ? -13.352 7.536 16.164 1.00 98.44 112 GLY A CA 1
ATOM 854 C C . GLY A 1 112 ? -13.159 6.210 15.430 1.00 98.44 112 GLY A C 1
ATOM 855 O O . GLY A 1 112 ? -14.042 5.361 15.509 1.00 98.44 112 GLY A O 1
ATOM 856 N N . PHE A 1 113 ? -12.039 6.025 14.725 1.00 98.75 113 PHE A N 1
ATOM 857 C CA . PHE A 1 113 ? -11.654 4.735 14.158 1.00 98.75 113 PHE A CA 1
ATOM 858 C C . PHE A 1 113 ? -10.344 4.246 14.805 1.00 98.75 113 PHE A C 1
ATOM 860 O O . PHE A 1 113 ? -9.264 4.631 14.361 1.00 98.75 113 PHE A O 1
ATOM 867 N N . PRO A 1 114 ? -10.408 3.427 15.870 1.00 97.88 114 PRO A N 1
ATOM 868 C CA . PRO A 1 114 ? -9.231 2.923 16.581 1.00 97.88 114 PRO A CA 1
ATOM 869 C C . PRO A 1 114 ? -8.586 1.744 15.830 1.00 97.88 114 PRO A C 1
ATOM 871 O O . PRO A 1 114 ? -8.558 0.615 16.317 1.00 97.88 114 PRO A O 1
ATOM 874 N N . ALA A 1 115 ? -8.132 1.995 14.602 1.00 98.56 115 ALA A N 1
ATOM 875 C CA . ALA A 1 115 ? -7.640 0.965 13.697 1.00 98.56 115 ALA A CA 1
ATOM 876 C C . ALA A 1 115 ? -6.354 0.297 14.214 1.00 98.56 115 ALA A C 1
ATOM 878 O O . ALA A 1 115 ? -5.394 0.973 14.592 1.00 98.56 115 ALA A O 1
ATOM 879 N N . ARG A 1 116 ? -6.317 -1.038 14.154 1.00 98.75 116 ARG A N 1
ATOM 880 C CA . ARG A 1 116 ? -5.069 -1.814 14.121 1.00 98.75 116 ARG A CA 1
ATOM 881 C C . ARG A 1 116 ? -4.578 -1.970 12.683 1.00 98.75 116 ARG A C 1
ATOM 883 O O . ARG A 1 116 ? -5.286 -1.625 11.736 1.00 98.75 116 ARG A O 1
ATOM 890 N N . PHE A 1 117 ? -3.378 -2.508 12.512 1.00 98.94 117 PHE A N 1
ATOM 891 C CA . PHE A 1 117 ? -2.767 -2.655 11.199 1.00 98.94 117 PHE A CA 1
ATOM 892 C C . PHE A 1 117 ? -2.292 -4.074 10.933 1.00 98.94 117 PHE A C 1
ATOM 894 O O . PHE A 1 117 ? -1.809 -4.754 11.832 1.00 98.94 117 PHE A O 1
ATOM 901 N N . ILE A 1 118 ? -2.370 -4.495 9.679 1.00 98.94 118 ILE A N 1
ATOM 902 C CA . ILE A 1 118 ? -1.545 -5.582 9.149 1.00 98.94 118 ILE A CA 1
ATOM 903 C C . ILE A 1 118 ? -0.722 -5.027 7.988 1.00 98.94 118 ILE A C 1
ATOM 905 O O . ILE A 1 118 ? -1.151 -4.086 7.321 1.00 98.94 118 ILE A O 1
ATOM 909 N N . VAL A 1 119 ? 0.474 -5.561 7.764 1.00 99.00 119 VAL A N 1
ATOM 910 C CA . VAL A 1 119 ? 1.408 -5.002 6.772 1.00 99.00 119 VAL A CA 1
ATOM 911 C C . VAL A 1 119 ? 1.836 -6.090 5.808 1.00 99.00 119 VAL A C 1
ATOM 913 O O . VAL A 1 119 ? 2.362 -7.119 6.239 1.00 99.00 119 VAL A O 1
ATOM 916 N N . ASP A 1 120 ? 1.619 -5.864 4.513 1.00 98.94 120 ASP A N 1
ATOM 917 C CA . ASP A 1 120 ? 2.180 -6.730 3.482 1.00 98.94 120 ASP A CA 1
ATOM 918 C C . ASP A 1 120 ? 3.700 -6.567 3.465 1.00 98.94 120 ASP A C 1
ATOM 920 O O . ASP A 1 120 ? 4.228 -5.472 3.289 1.00 98.94 120 ASP A O 1
ATOM 924 N N . VAL A 1 121 ? 4.421 -7.660 3.664 1.00 98.88 121 VAL A N 1
ATOM 925 C CA . VAL A 1 121 ? 5.886 -7.699 3.612 1.00 98.88 121 VAL A CA 1
ATOM 926 C C . VAL A 1 121 ? 6.380 -8.733 2.603 1.00 98.88 121 VAL A C 1
ATOM 928 O O . VAL A 1 121 ? 7.570 -9.048 2.570 1.00 98.88 121 VAL A O 1
ATOM 931 N N . GLY A 1 122 ? 5.485 -9.252 1.753 1.00 98.88 122 GLY A N 1
ATOM 932 C CA . GLY A 1 122 ? 5.762 -10.354 0.833 1.00 98.88 122 GLY A CA 1
ATOM 933 C C . GLY A 1 122 ? 6.931 -10.100 -0.106 1.00 98.88 122 GLY A C 1
ATOM 934 O O . GLY A 1 122 ? 7.690 -11.019 -0.397 1.00 98.88 122 GLY A O 1
ATOM 935 N N . ARG A 1 123 ? 7.136 -8.850 -0.532 1.00 98.88 123 ARG A N 1
ATOM 936 C CA . ARG A 1 123 ? 8.189 -8.466 -1.490 1.00 98.88 123 ARG A CA 1
ATOM 937 C C . ARG A 1 123 ? 9.165 -7.421 -0.941 1.00 98.88 123 ARG A C 1
ATOM 939 O O . ARG A 1 123 ? 9.870 -6.768 -1.708 1.00 98.88 123 ARG A O 1
ATOM 946 N N . SER A 1 124 ? 9.216 -7.281 0.383 1.00 98.81 124 SER A N 1
ATOM 947 C CA . SER A 1 124 ? 9.937 -6.206 1.077 1.00 98.81 124 SER A CA 1
ATOM 948 C C . SER A 1 124 ? 11.312 -6.603 1.629 1.00 98.81 124 SER A C 1
ATOM 950 O O . SER A 1 124 ? 11.901 -5.829 2.381 1.00 98.81 124 SER A O 1
ATOM 952 N N . GLY A 1 125 ? 11.837 -7.790 1.301 1.00 98.38 125 GLY A N 1
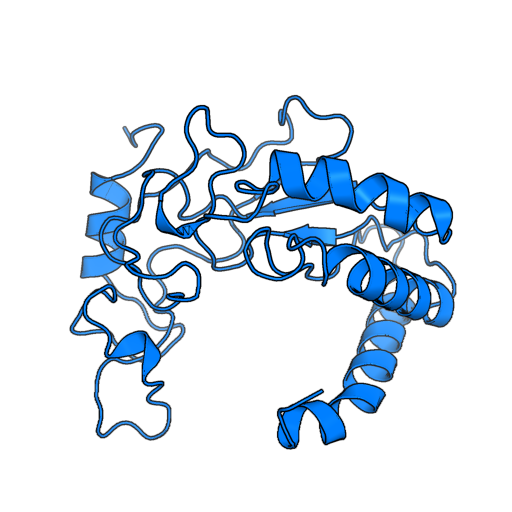ATOM 953 C CA . GLY A 1 125 ? 13.060 -8.319 1.924 1.00 98.38 125 GLY A CA 1
ATOM 954 C C . GLY A 1 125 ? 14.335 -7.560 1.564 1.00 98.38 125 GLY A C 1
ATOM 955 O O . GLY A 1 125 ? 15.222 -7.383 2.404 1.00 98.38 125 GLY A O 1
ATOM 956 N N . LYS A 1 126 ? 14.423 -7.069 0.326 1.00 98.31 126 LYS A N 1
ATOM 957 C CA . LYS A 1 126 ? 15.597 -6.347 -0.165 1.00 98.31 126 LYS A CA 1
ATOM 958 C C . LYS A 1 126 ? 15.328 -4.851 -0.242 1.00 98.31 126 LYS A C 1
ATOM 960 O O . LYS A 1 126 ? 14.418 -4.420 -0.942 1.00 98.31 126 LYS A O 1
ATOM 965 N N . GLN A 1 127 ? 16.142 -4.083 0.480 1.00 98.31 127 GLN A N 1
ATOM 966 C CA . GLN A 1 127 ? 16.074 -2.626 0.554 1.00 98.31 127 GLN A CA 1
ATOM 967 C C . GLN A 1 127 ? 17.477 -2.023 0.349 1.00 98.31 127 GLN A C 1
ATOM 969 O O . GLN A 1 127 ? 18.430 -2.530 0.943 1.00 98.31 127 GLN A O 1
ATOM 974 N N . PRO A 1 128 ? 17.625 -0.945 -0.440 1.00 97.56 128 PRO A N 1
ATOM 975 C CA . PRO A 1 128 ? 16.609 -0.418 -1.346 1.00 97.56 128 PRO A CA 1
ATOM 976 C C . PRO A 1 128 ? 16.274 -1.430 -2.457 1.00 97.56 128 PRO A C 1
ATOM 978 O O . PRO A 1 128 ? 17.091 -2.277 -2.828 1.00 97.56 128 PRO A O 1
ATOM 981 N N . THR A 1 129 ? 15.056 -1.339 -2.979 1.00 97.81 129 THR A N 1
ATOM 982 C CA . THR A 1 129 ? 14.625 -2.081 -4.171 1.00 97.81 129 THR A CA 1
ATOM 983 C C . THR A 1 129 ? 15.277 -1.491 -5.433 1.00 97.81 129 THR A C 1
ATOM 985 O O . THR A 1 129 ? 16.095 -0.575 -5.361 1.00 97.81 129 THR A O 1
ATOM 988 N N . GLY A 1 130 ? 14.934 -2.007 -6.616 1.00 98.12 130 GLY A N 1
ATOM 989 C CA . GLY A 1 130 ? 15.353 -1.449 -7.909 1.00 98.12 130 GLY A CA 1
ATOM 990 C C . GLY A 1 130 ? 14.469 -0.305 -8.420 1.00 98.12 130 GLY A C 1
ATOM 991 O O . GLY A 1 130 ? 14.572 0.061 -9.591 1.00 98.12 130 GLY A O 1
ATOM 992 N N . GLN A 1 131 ? 13.575 0.236 -7.586 1.00 98.62 131 GLN A N 1
ATOM 993 C CA . GLN A 1 131 ? 12.734 1.379 -7.949 1.00 98.62 131 GLN A CA 1
ATOM 994 C C . GLN A 1 131 ? 13.592 2.615 -8.241 1.00 98.62 131 GLN A C 1
ATOM 996 O O . GLN A 1 131 ? 14.542 2.908 -7.517 1.00 98.62 131 GLN A O 1
ATOM 1001 N N . GLN A 1 132 ? 13.227 3.364 -9.284 1.00 98.44 132 GLN A N 1
ATOM 1002 C CA . GLN A 1 132 ? 13.842 4.662 -9.596 1.00 98.44 132 GLN A CA 1
ATOM 1003 C C . GLN A 1 132 ? 12.990 5.816 -9.064 1.00 98.44 132 GLN A C 1
ATOM 1005 O O . GLN A 1 132 ? 13.516 6.860 -8.688 1.00 98.44 132 GLN A O 1
ATOM 1010 N N . ALA A 1 133 ? 11.680 5.601 -8.973 1.00 98.50 133 ALA A N 1
ATOM 1011 C CA . ALA A 1 133 ? 10.747 6.449 -8.252 1.00 98.50 133 ALA A CA 1
ATOM 1012 C C . ALA A 1 133 ? 9.870 5.590 -7.339 1.00 98.50 133 ALA A C 1
ATOM 1014 O O . ALA A 1 133 ? 9.545 4.451 -7.666 1.00 98.50 133 ALA A O 1
ATOM 1015 N N .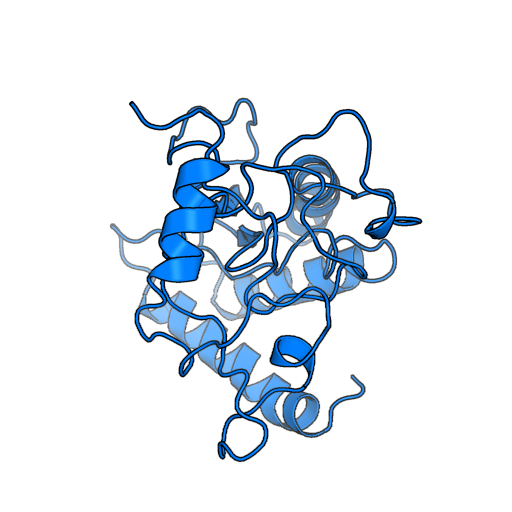 TRP A 1 134 ? 9.422 6.143 -6.213 1.00 98.62 134 TRP A N 1
ATOM 1016 C CA . TRP A 1 134 ? 8.616 5.382 -5.253 1.00 98.62 134 TRP A CA 1
ATOM 1017 C C . TRP A 1 134 ? 7.270 4.906 -5.825 1.00 98.62 134 TRP A C 1
ATOM 1019 O O . TRP A 1 134 ? 6.739 3.879 -5.414 1.00 98.62 134 TRP A O 1
ATOM 1029 N N . GLY A 1 135 ? 6.748 5.631 -6.820 1.00 98.50 135 GLY A N 1
ATOM 1030 C CA . GLY A 1 135 ? 5.555 5.254 -7.579 1.00 98.50 135 GLY A CA 1
ATOM 1031 C C . GLY A 1 135 ? 5.786 4.186 -8.656 1.00 98.50 135 GLY A C 1
ATOM 1032 O O . GLY A 1 135 ? 4.852 3.878 -9.392 1.00 98.50 135 GLY A O 1
ATOM 1033 N N . ASP A 1 136 ? 6.996 3.639 -8.798 1.00 98.69 136 ASP A N 1
ATOM 1034 C CA . ASP A 1 136 ? 7.247 2.466 -9.638 1.00 98.69 136 ASP A CA 1
ATOM 1035 C C . ASP A 1 136 ? 6.738 1.219 -8.907 1.00 98.69 136 ASP A C 1
ATOM 1037 O O . ASP A 1 136 ? 7.383 0.740 -7.977 1.00 98.69 136 ASP A O 1
ATOM 1041 N N . TRP A 1 137 ? 5.571 0.708 -9.294 1.00 98.81 137 TRP A N 1
ATOM 1042 C CA . TRP A 1 137 ? 4.890 -0.380 -8.576 1.00 98.81 137 TRP A CA 1
ATOM 1043 C C . TRP A 1 137 ? 4.902 -1.725 -9.311 1.00 98.81 137 TRP A C 1
ATOM 1045 O O . TRP A 1 137 ? 4.590 -2.744 -8.704 1.00 98.81 137 TRP A O 1
ATOM 1055 N N . CYS A 1 138 ? 5.218 -1.750 -10.608 1.00 98.88 138 CYS A N 1
ATOM 1056 C CA . CYS A 1 138 ? 5.007 -2.937 -11.435 1.00 98.88 138 CYS A CA 1
ATOM 1057 C C . CYS A 1 138 ? 6.268 -3.796 -11.555 1.00 98.88 138 CYS A C 1
ATOM 1059 O O . CYS A 1 138 ? 7.276 -3.333 -12.091 1.00 98.88 138 CYS A O 1
ATOM 1061 N N . ASN A 1 139 ? 6.190 -5.058 -11.117 1.00 98.81 139 ASN A N 1
ATOM 1062 C CA . ASN A 1 139 ? 7.232 -6.079 -11.243 1.00 98.81 139 ASN A CA 1
ATOM 1063 C C . ASN A 1 139 ? 8.624 -5.544 -10.867 1.00 98.81 139 ASN A C 1
ATOM 1065 O O . ASN A 1 139 ? 9.590 -5.769 -11.590 1.00 98.81 139 ASN A O 1
ATOM 1069 N N . VAL A 1 140 ? 8.744 -4.795 -9.769 1.00 98.75 140 VAL A N 1
ATOM 1070 C CA . VAL A 1 140 ? 9.973 -4.066 -9.420 1.00 98.75 140 VAL A CA 1
ATOM 1071 C C . VAL A 1 140 ? 11.186 -4.994 -9.375 1.00 98.75 140 VAL A C 1
ATOM 1073 O O . VAL A 1 140 ? 11.191 -5.994 -8.650 1.00 98.75 140 VAL A O 1
ATOM 1076 N N . GLN A 1 141 ? 12.223 -4.646 -10.138 1.00 98.19 141 GLN A N 1
ATOM 1077 C CA . GLN A 1 141 ? 13.511 -5.334 -10.131 1.00 98.19 141 GLN A CA 1
ATOM 1078 C C . GLN A 1 141 ? 14.176 -5.238 -8.757 1.00 98.19 141 GLN A C 1
ATOM 1080 O O . GLN A 1 141 ? 13.942 -4.304 -7.993 1.00 98.19 141 GLN A O 1
ATOM 1085 N N . ASN A 1 142 ? 15.062 -6.185 -8.451 1.00 97.88 142 ASN A N 1
ATOM 1086 C CA . ASN A 1 142 ? 15.831 -6.206 -7.206 1.00 97.88 142 ASN A CA 1
ATOM 1087 C C . ASN A 1 142 ? 14.966 -6.253 -5.922 1.00 97.88 142 ASN A C 1
ATOM 1089 O O . ASN A 1 142 ? 15.476 -6.013 -4.832 1.00 97.88 142 ASN A O 1
ATOM 1093 N N . ALA A 1 143 ? 13.676 -6.587 -6.033 1.00 98.69 143 ALA A N 1
ATOM 1094 C CA . ALA A 1 143 ? 12.847 -6.976 -4.896 1.00 98.69 143 ALA A CA 1
ATOM 1095 C C . ALA A 1 143 ? 13.254 -8.369 -4.380 1.00 98.69 143 ALA A C 1
ATOM 1097 O O . ALA A 1 143 ? 13.921 -9.138 -5.081 1.00 98.69 143 ALA A O 1
ATOM 1098 N N . GLY A 1 144 ? 12.834 -8.703 -3.160 1.00 98.75 144 GLY A N 1
ATOM 1099 C CA . GLY A 1 144 ? 13.121 -9.981 -2.506 1.00 98.75 144 GLY A CA 1
ATOM 1100 C C . GLY A 1 144 ? 12.002 -10.395 -1.561 1.00 98.75 144 GLY A C 1
ATOM 1101 O O . GLY A 1 144 ? 11.331 -9.524 -1.004 1.00 98.75 144 GLY A O 1
ATOM 1102 N N . PHE A 1 145 ? 11.803 -11.702 -1.361 1.00 98.94 145 PHE A N 1
ATOM 1103 C CA . PHE A 1 145 ? 10.849 -12.174 -0.352 1.00 98.94 145 PHE A CA 1
ATOM 1104 C C . PHE A 1 145 ? 11.208 -11.623 1.031 1.00 98.94 145 PHE A C 1
ATOM 1106 O O . PHE A 1 145 ? 12.360 -11.722 1.450 1.00 98.94 145 PHE A O 1
ATOM 1113 N N . GLY A 1 146 ? 10.242 -11.022 1.727 1.00 98.62 146 GLY A N 1
ATOM 1114 C CA . GLY A 1 146 ? 10.484 -10.371 3.017 1.00 98.62 146 GLY A CA 1
ATOM 1115 C C . GLY A 1 146 ? 10.312 -11.273 4.239 1.00 98.62 146 GLY A C 1
ATOM 1116 O O . GLY A 1 146 ? 10.252 -12.502 4.111 1.00 98.62 146 GLY A O 1
ATOM 1117 N N . PRO A 1 147 ? 10.224 -10.675 5.443 1.00 98.25 147 PRO A N 1
ATOM 1118 C CA . PRO A 1 147 ? 9.905 -11.388 6.676 1.00 98.25 147 PRO A CA 1
ATOM 1119 C C . PRO A 1 147 ? 8.688 -12.296 6.506 1.00 98.25 147 PRO A C 1
ATOM 1121 O O . PRO A 1 147 ? 7.741 -11.946 5.805 1.00 98.25 147 PRO A O 1
ATOM 1124 N N . ARG A 1 148 ? 8.714 -13.480 7.121 1.00 98.56 148 ARG A N 1
ATOM 1125 C CA . ARG A 1 148 ? 7.590 -14.421 7.034 1.00 98.56 148 ARG A CA 1
ATOM 1126 C C . ARG A 1 148 ? 6.386 -13.883 7.818 1.00 98.56 148 ARG A C 1
ATOM 1128 O O . ARG A 1 148 ? 6.598 -13.156 8.792 1.00 98.56 148 ARG A O 1
ATOM 1135 N N . PRO A 1 149 ? 5.148 -14.237 7.426 1.00 98.81 149 PRO A N 1
ATOM 1136 C CA . PRO A 1 149 ? 3.969 -13.837 8.178 1.00 98.81 149 PRO A CA 1
ATOM 1137 C C . PRO A 1 149 ? 4.066 -14.237 9.655 1.00 98.81 149 PRO A C 1
ATOM 1139 O O . PRO A 1 149 ? 4.427 -15.369 9.972 1.00 98.81 149 PRO A O 1
ATOM 1142 N N . THR A 1 150 ? 3.774 -13.300 10.553 1.00 98.81 150 THR A N 1
ATOM 1143 C CA . THR A 1 150 ? 3.871 -13.489 12.008 1.00 98.81 150 THR A CA 1
ATOM 1144 C C . THR A 1 150 ? 3.052 -12.430 12.737 1.00 98.81 150 THR A C 1
ATOM 1146 O O . THR A 1 150 ? 2.891 -11.318 12.235 1.00 98.81 150 THR A O 1
ATOM 1149 N N . THR A 1 151 ? 2.565 -12.753 13.935 1.00 98.75 151 THR A N 1
ATOM 1150 C CA . THR A 1 151 ? 1.963 -11.786 14.868 1.00 98.75 151 THR A CA 1
ATOM 1151 C C . THR A 1 151 ? 2.994 -11.138 15.795 1.00 98.75 151 THR A C 1
ATOM 1153 O O . THR A 1 151 ? 2.675 -10.184 16.498 1.00 98.75 151 THR A O 1
ATOM 1156 N N . ASP A 1 152 ? 4.234 -11.635 15.816 1.00 98.44 152 ASP A N 1
ATOM 1157 C CA . ASP A 1 152 ? 5.332 -11.018 16.564 1.00 98.44 152 ASP A CA 1
ATOM 1158 C C . ASP A 1 152 ? 5.928 -9.847 15.768 1.00 98.44 152 ASP A C 1
ATOM 1160 O O . ASP A 1 152 ? 6.937 -9.967 15.073 1.00 98.44 152 ASP A O 1
ATOM 1164 N N . THR A 1 153 ? 5.227 -8.714 15.795 1.00 98.50 153 THR A N 1
ATOM 1165 C CA . THR A 1 153 ? 5.561 -7.521 14.996 1.00 98.50 153 THR A CA 1
ATOM 1166 C C . THR A 1 153 ? 6.410 -6.501 15.757 1.00 98.50 153 THR A C 1
ATOM 1168 O O . THR A 1 153 ? 6.902 -5.526 15.176 1.00 98.50 153 THR A O 1
ATOM 1171 N N . GLY A 1 154 ? 6.541 -6.674 17.077 1.00 97.81 154 GLY A N 1
ATOM 1172 C CA . GLY A 1 154 ? 7.168 -5.704 17.974 1.00 97.81 154 GLY A CA 1
ATOM 1173 C C . GLY A 1 154 ? 6.442 -4.353 18.063 1.00 97.81 154 GLY A C 1
ATOM 1174 O O . GLY A 1 154 ? 7.037 -3.379 18.525 1.00 97.81 154 GLY A O 1
ATOM 1175 N N . SER A 1 155 ? 5.187 -4.256 17.608 1.00 98.31 155 SER A N 1
ATOM 1176 C CA . SER A 1 155 ? 4.379 -3.034 17.661 1.00 98.31 155 SER A CA 1
ATOM 1177 C C . SER A 1 155 ? 2.993 -3.327 18.206 1.00 98.31 155 SER A C 1
ATOM 1179 O O . SER A 1 155 ? 2.292 -4.202 17.714 1.00 98.31 155 SER A O 1
ATOM 1181 N N . SER A 1 156 ? 2.544 -2.529 19.174 1.00 98.25 156 SER A N 1
ATOM 1182 C CA . SER A 1 156 ? 1.165 -2.624 19.647 1.00 98.25 156 SER A CA 1
ATOM 1183 C C . SER A 1 156 ? 0.161 -2.223 18.564 1.00 98.25 156 SER A C 1
ATOM 1185 O O . SER A 1 156 ? -0.981 -2.645 18.631 1.00 98.25 156 SER A O 1
ATOM 1187 N N . LEU A 1 157 ? 0.537 -1.441 17.551 1.00 98.75 157 LEU A N 1
ATOM 1188 C CA . LEU A 1 157 ? -0.388 -1.024 16.490 1.00 98.75 157 LEU A CA 1
ATOM 1189 C C . LEU A 1 157 ? -0.577 -2.085 15.398 1.00 98.75 157 LEU A C 1
ATOM 1191 O O . LEU A 1 157 ? -1.571 -2.024 14.678 1.00 98.75 157 LEU A O 1
ATOM 1195 N N . VAL A 1 158 ? 0.356 -3.032 15.266 1.00 98.88 158 VAL A N 1
ATOM 1196 C CA . VAL A 1 158 ? 0.406 -3.968 14.138 1.00 98.88 158 VAL A CA 1
ATOM 1197 C C . VAL A 1 158 ? 0.091 -5.377 14.619 1.00 98.88 158 VAL A C 1
ATOM 1199 O O . VAL A 1 158 ? 0.885 -5.988 15.328 1.00 98.88 158 VAL A O 1
ATOM 1202 N N . ASP A 1 159 ? -1.056 -5.898 14.199 1.00 98.88 159 ASP A N 1
ATOM 1203 C CA . ASP A 1 159 ? -1.521 -7.239 14.537 1.00 98.88 159 ASP A CA 1
ATOM 1204 C C . ASP A 1 159 ? -0.663 -8.331 13.888 1.00 98.88 159 ASP A C 1
ATOM 1206 O O . ASP A 1 159 ? -0.411 -9.359 14.515 1.00 98.88 159 ASP A O 1
ATOM 1210 N N . ALA A 1 160 ? -0.238 -8.135 12.634 1.00 98.94 160 ALA A N 1
ATOM 1211 C CA . ALA A 1 160 ? 0.551 -9.121 11.904 1.00 98.94 160 ALA A CA 1
ATOM 1212 C C . ALA A 1 160 ? 1.337 -8.531 10.725 1.00 98.94 160 ALA A C 1
ATOM 1214 O O . ALA A 1 160 ? 0.881 -7.619 10.029 1.00 98.94 160 ALA A O 1
ATOM 1215 N N . PHE A 1 161 ? 2.486 -9.139 10.445 1.00 98.94 161 PHE A N 1
ATOM 1216 C CA . PHE A 1 161 ? 3.055 -9.151 9.104 1.00 98.94 161 PHE A CA 1
ATOM 1217 C C . PHE A 1 161 ? 2.370 -10.233 8.284 1.00 98.94 161 PHE A C 1
ATOM 1219 O O . PHE A 1 161 ? 2.152 -11.346 8.763 1.00 98.94 161 PHE A O 1
ATOM 1226 N N . VAL A 1 162 ? 2.034 -9.904 7.044 1.00 98.94 162 VAL A N 1
ATOM 1227 C CA . VAL A 1 162 ? 1.311 -10.782 6.125 1.00 98.94 162 VAL A CA 1
ATOM 1228 C C . VAL A 1 162 ? 1.969 -10.751 4.755 1.00 98.94 162 VAL A C 1
ATOM 1230 O O . VAL A 1 162 ? 2.721 -9.835 4.438 1.00 98.94 162 VAL A O 1
ATOM 1233 N N . TRP A 1 163 ? 1.703 -11.764 3.937 1.00 98.88 163 TRP A N 1
ATOM 1234 C CA . TRP A 1 163 ? 2.014 -11.746 2.508 1.00 98.88 163 TRP A CA 1
ATOM 1235 C C . TRP A 1 163 ? 0.679 -11.663 1.778 1.00 98.88 163 TRP A C 1
ATOM 1237 O O . TRP A 1 163 ? -0.002 -12.676 1.635 1.00 98.88 163 TRP A O 1
ATOM 1247 N N . VAL A 1 164 ? 0.263 -10.445 1.416 1.00 98.81 164 VAL A N 1
ATOM 1248 C CA . VAL A 1 164 ? -1.037 -10.231 0.755 1.00 98.81 164 VAL A CA 1
ATOM 1249 C C . VAL A 1 164 ? -0.894 -10.475 -0.739 1.00 98.81 164 VAL A C 1
ATOM 1251 O O . VAL A 1 164 ? -1.638 -11.280 -1.293 1.00 98.81 164 VAL A O 1
ATOM 1254 N N . LYS A 1 165 ? 0.084 -9.830 -1.389 1.00 98.75 165 LYS A N 1
ATOM 1255 C CA . LYS A 1 165 ? 0.445 -10.137 -2.777 1.00 98.75 165 LYS A CA 1
ATOM 1256 C C . LYS A 1 165 ? 1.317 -11.396 -2.836 1.00 98.75 165 LYS A C 1
ATOM 1258 O O . LYS A 1 165 ? 2.432 -11.375 -2.304 1.00 98.75 165 LYS A O 1
ATOM 1263 N N . PRO A 1 166 ? 0.898 -12.458 -3.546 1.00 98.75 166 PRO A N 1
ATOM 1264 C CA . PRO A 1 166 ? 1.749 -13.621 -3.758 1.00 98.75 166 PRO A CA 1
ATOM 1265 C C . PRO A 1 166 ? 2.913 -13.263 -4.691 1.00 98.75 166 PRO A C 1
ATOM 1267 O O . PRO A 1 166 ? 2.731 -12.939 -5.868 1.00 98.75 166 PRO A O 1
ATOM 1270 N N . GLY A 1 167 ? 4.136 -13.279 -4.160 1.00 98.44 167 GLY A N 1
ATOM 1271 C CA . GLY A 1 167 ? 5.336 -13.034 -4.957 1.00 98.44 167 GLY A CA 1
ATOM 1272 C C . GLY A 1 167 ? 5.520 -14.123 -6.014 1.00 98.44 167 GLY A C 1
ATOM 1273 O O . GLY A 1 167 ? 5.520 -15.304 -5.689 1.00 98.44 167 GLY A O 1
ATOM 1274 N N . GLY A 1 168 ? 5.680 -13.718 -7.274 1.00 98.44 168 GLY A N 1
ATOM 1275 C CA . GLY A 1 168 ? 5.723 -14.622 -8.427 1.00 98.44 168 GLY A CA 1
ATOM 1276 C C . GLY A 1 168 ? 4.505 -14.485 -9.337 1.00 98.44 168 GLY A C 1
ATOM 1277 O O . GLY A 1 168 ? 4.622 -14.740 -10.527 1.00 98.44 168 GLY A O 1
ATOM 1278 N N . GLU A 1 169 ? 3.373 -13.983 -8.844 1.00 98.88 169 GLU A N 1
ATOM 1279 C CA . GLU A 1 169 ? 2.277 -13.548 -9.714 1.00 98.88 169 GLU A CA 1
ATOM 1280 C C . GLU A 1 169 ? 2.578 -12.155 -10.274 1.00 98.88 169 GLU A C 1
ATOM 1282 O O . GLU A 1 169 ? 2.795 -11.214 -9.505 1.00 98.88 169 GLU A O 1
ATOM 1287 N N . SER A 1 170 ? 2.560 -11.996 -11.598 1.00 98.81 170 SER A N 1
ATOM 1288 C CA . SER A 1 170 ? 2.885 -10.719 -12.241 1.00 98.81 170 SER A CA 1
ATOM 1289 C C . SER A 1 170 ? 1.935 -9.595 -11.817 1.00 98.81 170 SER A C 1
ATOM 1291 O O . SER A 1 170 ? 0.751 -9.821 -11.547 1.00 98.81 170 SER A O 1
ATOM 1293 N N . ASP A 1 171 ? 2.452 -8.369 -11.779 1.00 98.88 171 ASP A N 1
ATOM 1294 C CA . ASP A 1 171 ? 1.665 -7.153 -11.557 1.00 98.88 171 ASP A CA 1
ATOM 1295 C C . ASP A 1 171 ? 1.053 -6.609 -12.861 1.00 98.88 171 ASP A C 1
ATOM 1297 O O . ASP A 1 171 ? 0.097 -5.839 -12.819 1.00 98.88 171 ASP A O 1
ATOM 1301 N N . GLY A 1 172 ? 1.577 -7.016 -14.022 1.00 98.81 172 GLY A N 1
ATOM 1302 C CA . GLY A 1 172 ? 1.152 -6.518 -15.328 1.00 98.81 172 GLY A CA 1
ATOM 1303 C C . GLY A 1 172 ? 2.150 -6.819 -16.441 1.00 98.81 172 GLY A C 1
ATOM 1304 O O . GLY A 1 172 ? 3.348 -6.980 -16.198 1.00 98.81 172 GLY A O 1
ATOM 1305 N N . THR A 1 173 ? 1.637 -6.873 -17.671 1.00 98.81 173 THR A N 1
ATOM 1306 C CA . THR A 1 173 ? 2.425 -7.215 -18.860 1.00 98.81 173 THR A CA 1
ATOM 1307 C C . THR A 1 173 ? 3.361 -6.089 -19.274 1.00 98.81 173 THR A C 1
ATOM 1309 O O . THR A 1 173 ? 3.018 -4.908 -19.184 1.00 98.81 173 THR A O 1
ATOM 1312 N N . SER A 1 174 ? 4.547 -6.457 -19.760 1.00 98.81 174 SER A N 1
ATOM 1313 C CA . SER A 1 174 ? 5.474 -5.514 -20.394 1.00 98.81 174 SER A CA 1
ATOM 1314 C C . SER A 1 174 ? 5.309 -5.431 -21.914 1.00 98.81 174 SER A C 1
ATOM 1316 O O . SER A 1 174 ? 6.057 -4.701 -22.560 1.00 98.81 174 SER A O 1
ATOM 1318 N N . ASP A 1 175 ? 4.390 -6.207 -22.490 1.00 98.69 175 ASP A N 1
ATOM 1319 C CA . ASP A 1 175 ? 4.054 -6.153 -23.911 1.00 98.69 175 ASP A CA 1
ATOM 1320 C C . ASP A 1 175 ? 3.244 -4.887 -24.207 1.00 98.69 175 ASP A C 1
ATOM 1322 O O . ASP A 1 175 ? 2.097 -4.752 -23.785 1.00 98.69 175 ASP A O 1
ATOM 1326 N N . THR A 1 176 ? 3.844 -3.958 -24.951 1.00 98.56 176 THR A N 1
ATOM 1327 C CA . THR A 1 176 ? 3.228 -2.672 -25.304 1.00 98.56 176 THR A CA 1
ATOM 1328 C C . THR A 1 176 ? 2.056 -2.806 -26.275 1.00 98.56 176 THR A C 1
ATOM 1330 O O . THR A 1 176 ? 1.302 -1.848 -26.441 1.00 98.56 176 THR A O 1
ATOM 1333 N N . SER A 1 177 ? 1.889 -3.967 -26.914 1.00 98.50 177 SER A N 1
ATOM 1334 C CA . SER A 1 177 ? 0.758 -4.263 -27.797 1.00 98.50 177 SER A CA 1
ATOM 1335 C C . SER A 1 177 ? -0.456 -4.833 -27.056 1.00 98.50 177 SER A C 1
ATOM 1337 O O . SER A 1 177 ? -1.555 -4.879 -27.613 1.00 98.50 177 SER A O 1
ATOM 1339 N N . ALA A 1 178 ? -0.294 -5.241 -25.793 1.00 98.62 178 ALA A N 1
ATOM 1340 C CA . ALA A 1 178 ? -1.364 -5.845 -25.016 1.00 98.62 178 ALA A CA 1
ATOM 1341 C C . ALA A 1 178 ? -2.450 -4.826 -24.636 1.00 98.62 178 ALA A C 1
ATOM 1343 O O . ALA A 1 178 ? -2.174 -3.706 -24.207 1.00 98.62 178 ALA A O 1
ATOM 1344 N N . ALA A 1 179 ? -3.716 -5.250 -24.689 1.00 98.50 179 ALA A N 1
ATOM 1345 C CA . ALA A 1 179 ? -4.865 -4.389 -24.387 1.00 98.50 179 ALA A CA 1
ATOM 1346 C C . ALA A 1 179 ? -4.874 -3.833 -22.948 1.00 98.50 179 ALA A C 1
ATOM 1348 O O . ALA A 1 179 ? -5.514 -2.816 -22.682 1.00 98.50 179 ALA A O 1
ATOM 1349 N N . ARG A 1 180 ? -4.192 -4.508 -22.014 1.00 98.50 180 ARG A N 1
ATOM 1350 C CA . ARG A 1 180 ? -4.084 -4.123 -20.597 1.00 98.50 180 ARG A CA 1
ATOM 1351 C C . ARG A 1 180 ? -2.691 -3.621 -20.216 1.00 98.50 180 ARG A C 1
ATOM 1353 O O . ARG A 1 180 ? -2.364 -3.597 -19.033 1.00 98.50 180 ARG A O 1
ATOM 1360 N N . TYR A 1 181 ? -1.874 -3.249 -21.198 1.00 98.75 181 TYR A N 1
ATOM 1361 C CA . TYR A 1 181 ? -0.563 -2.673 -20.940 1.00 98.75 181 TYR A CA 1
ATOM 1362 C C . TYR A 1 181 ? -0.675 -1.413 -20.067 1.00 98.75 181 TYR A C 1
ATOM 1364 O O . TYR A 1 181 ? -1.408 -0.477 -20.395 1.00 98.75 181 TYR A O 1
ATOM 1372 N N . ASP A 1 182 ? 0.086 -1.384 -18.971 1.00 98.75 182 ASP A N 1
ATOM 1373 C CA . ASP A 1 182 ? 0.311 -0.188 -18.162 1.00 98.75 182 ASP A CA 1
ATOM 1374 C C . ASP A 1 182 ? 1.753 0.285 -18.362 1.00 98.75 182 ASP A C 1
ATOM 1376 O O . ASP A 1 182 ? 2.707 -0.484 -18.210 1.00 98.75 182 ASP A O 1
ATOM 1380 N N . ALA A 1 183 ? 1.930 1.572 -18.665 1.00 98.44 183 ALA A N 1
ATOM 1381 C CA . ALA A 1 183 ? 3.242 2.156 -18.934 1.00 98.44 183 ALA A CA 1
ATOM 1382 C C . ALA A 1 183 ? 4.240 1.991 -17.773 1.00 98.44 183 ALA A C 1
ATOM 1384 O O . ALA A 1 183 ? 5.451 1.996 -17.996 1.00 98.44 183 ALA A O 1
ATOM 1385 N N . THR A 1 184 ? 3.760 1.812 -16.540 1.00 98.62 184 THR A N 1
ATOM 1386 C CA . THR A 1 184 ? 4.597 1.540 -15.363 1.00 98.62 184 THR A CA 1
ATOM 1387 C C . THR A 1 184 ? 5.324 0.200 -15.487 1.00 98.62 184 THR A C 1
ATOM 1389 O O . THR A 1 184 ? 6.502 0.114 -15.148 1.00 98.62 184 THR A O 1
ATOM 1392 N N . CYS A 1 185 ? 4.683 -0.815 -16.074 1.00 98.69 185 CYS A N 1
ATOM 1393 C CA . CYS A 1 185 ? 5.286 -2.124 -16.356 1.00 98.69 185 CYS A CA 1
ATOM 1394 C C . CYS A 1 185 ? 6.313 -2.078 -17.502 1.00 98.69 185 CYS A C 1
ATOM 1396 O O . CYS A 1 185 ? 7.131 -2.984 -17.660 1.00 98.69 185 CYS A O 1
ATOM 1398 N N . GLY A 1 186 ? 6.316 -0.992 -18.281 1.00 98.31 186 GLY A N 1
ATOM 1399 C CA . GLY A 1 186 ? 7.312 -0.702 -19.309 1.00 98.31 186 GLY A CA 1
ATOM 1400 C C . GLY A 1 186 ? 8.536 0.081 -18.823 1.00 98.31 186 GLY A C 1
ATOM 1401 O O . GLY A 1 186 ? 9.472 0.257 -19.605 1.00 98.31 186 GLY A O 1
ATOM 1402 N N . ARG A 1 187 ? 8.595 0.527 -17.559 1.00 98.38 187 ARG A N 1
ATOM 1403 C CA . ARG A 1 187 ? 9.720 1.326 -17.022 1.00 98.38 187 ARG A CA 1
ATOM 1404 C C . ARG A 1 187 ? 11.001 0.514 -16.839 1.00 98.38 187 ARG A C 1
ATOM 1406 O O . ARG A 1 187 ? 10.970 -0.709 -16.772 1.00 98.38 187 ARG A O 1
ATOM 1413 N N . SER A 1 188 ? 12.149 1.180 -16.779 1.00 98.00 188 SER A N 1
ATOM 1414 C CA . SER A 1 188 ? 13.474 0.569 -16.550 1.00 98.00 188 SER A CA 1
ATOM 1415 C C . SER A 1 188 ? 13.570 -0.202 -15.230 1.00 98.00 188 SER A C 1
ATOM 1417 O O . SER A 1 188 ? 14.278 -1.200 -15.170 1.00 98.00 188 SER A O 1
ATOM 1419 N N . SER A 1 189 ? 12.844 0.238 -14.201 1.00 98.00 189 SER A N 1
ATOM 1420 C CA . SER A 1 189 ? 12.763 -0.396 -12.880 1.00 98.00 189 SER A CA 1
ATOM 1421 C C . SER A 1 189 ? 11.866 -1.640 -12.835 1.00 98.00 189 SER A C 1
ATOM 1423 O O . SER A 1 189 ? 11.916 -2.378 -11.852 1.00 98.00 189 SER A O 1
ATOM 1425 N N . ALA A 1 190 ? 11.076 -1.910 -13.881 1.00 98.75 190 ALA A N 1
ATOM 1426 C CA . ALA A 1 190 ? 10.232 -3.100 -13.984 1.00 98.75 190 ALA A CA 1
ATOM 1427 C C . ALA A 1 190 ? 11.012 -4.284 -14.576 1.00 98.75 190 ALA A C 1
ATOM 1429 O O . ALA A 1 190 ? 11.770 -4.135 -15.539 1.00 98.75 190 ALA A O 1
ATOM 1430 N N . PHE A 1 191 ? 10.840 -5.471 -14.003 1.00 98.69 191 PHE A N 1
ATOM 1431 C CA . PHE A 1 191 ? 11.448 -6.720 -14.449 1.00 98.69 191 PHE A CA 1
ATOM 1432 C C . PHE A 1 191 ? 10.692 -7.246 -15.670 1.00 98.69 191 PHE A C 1
ATOM 1434 O O . PHE A 1 191 ? 9.463 -7.305 -15.668 1.00 98.69 191 PHE A O 1
ATOM 1441 N N . LYS A 1 192 ? 11.426 -7.606 -16.726 1.00 98.56 192 LYS A N 1
ATOM 1442 C CA . LYS A 1 192 ? 10.880 -7.910 -18.057 1.00 98.56 192 LYS A CA 1
ATOM 1443 C C . LYS A 1 192 ? 11.638 -9.070 -18.717 1.00 98.56 192 LYS A C 1
ATOM 1445 O O . LYS A 1 192 ? 12.793 -9.292 -18.355 1.00 98.56 192 LYS A O 1
ATOM 1450 N N . PRO A 1 193 ? 11.052 -9.740 -19.726 1.00 98.56 193 PRO A N 1
ATOM 1451 C CA . PRO A 1 193 ? 9.665 -9.594 -20.188 1.00 98.56 193 PRO A CA 1
ATOM 1452 C C . PRO A 1 193 ? 8.670 -10.139 -19.155 1.00 98.56 193 PRO A C 1
ATOM 1454 O O . PRO A 1 193 ? 8.905 -11.199 -18.583 1.00 98.56 193 PRO A O 1
ATOM 1457 N N . ALA A 1 194 ? 7.588 -9.399 -18.899 1.00 98.75 194 ALA A N 1
ATOM 1458 C CA . ALA A 1 194 ? 6.563 -9.745 -17.916 1.00 98.75 194 ALA A CA 1
ATOM 1459 C C . ALA A 1 194 ? 5.262 -10.203 -18.596 1.00 98.75 194 ALA A C 1
ATOM 1461 O O . ALA A 1 194 ? 4.858 -9.571 -19.577 1.00 98.75 194 ALA A O 1
ATOM 1462 N N . PRO A 1 195 ? 4.600 -11.258 -18.086 1.00 98.75 195 PRO A N 1
ATOM 1463 C CA . PRO A 1 195 ? 3.325 -11.733 -18.610 1.00 98.75 195 PRO A CA 1
ATOM 1464 C C . PRO A 1 195 ? 2.146 -10.904 -18.065 1.00 98.75 195 PRO A C 1
ATOM 1466 O O . PRO A 1 195 ? 2.325 -9.929 -17.342 1.00 98.75 195 PRO A O 1
ATOM 1469 N N . GLU A 1 196 ? 0.916 -11.282 -18.409 1.00 98.81 196 GLU A N 1
ATOM 1470 C CA . GLU A 1 196 ? -0.301 -10.620 -17.919 1.00 98.81 196 GLU A CA 1
ATOM 1471 C C . GLU A 1 196 ? -0.412 -10.617 -16.383 1.00 98.81 196 GLU A C 1
ATOM 1473 O O . GLU A 1 196 ? 0.020 -11.556 -15.709 1.00 98.81 196 GLU A O 1
ATOM 1478 N N . ALA A 1 197 ? -1.046 -9.581 -15.826 1.00 98.69 197 ALA A N 1
ATOM 1479 C CA . ALA A 1 197 ? -1.265 -9.465 -14.383 1.00 98.69 197 ALA A CA 1
ATOM 1480 C C . ALA A 1 197 ? -1.959 -10.716 -13.810 1.00 98.69 197 ALA A C 1
ATOM 1482 O O . ALA A 1 197 ? -2.903 -11.241 -14.402 1.00 98.69 197 ALA A O 1
ATOM 1483 N N . GLY A 1 198 ? -1.489 -11.186 -12.654 1.00 98.44 198 GLY A N 1
ATOM 1484 C CA . GLY A 1 198 ? -1.992 -12.383 -11.972 1.00 98.44 198 GLY A CA 1
ATOM 1485 C C . GLY A 1 198 ? -1.478 -13.712 -12.535 1.00 98.44 198 GLY A C 1
ATOM 1486 O O . GLY A 1 198 ? -1.622 -14.739 -11.881 1.00 98.44 198 GLY A O 1
ATOM 1487 N N . THR A 1 199 ? -0.846 -13.723 -13.712 1.00 98.75 199 THR A N 1
ATOM 1488 C CA . THR A 1 199 ? -0.224 -14.945 -14.244 1.00 98.75 199 THR A CA 1
ATOM 1489 C C . THR A 1 199 ? 1.128 -15.218 -13.585 1.00 98.75 199 THR A C 1
ATOM 1491 O O . THR A 1 199 ? 1.781 -14.309 -13.064 1.00 98.75 199 THR A O 1
ATOM 1494 N N . TRP A 1 200 ? 1.562 -16.480 -13.607 1.00 98.88 200 TRP A N 1
ATOM 1495 C CA . TRP A 1 200 ? 2.849 -16.874 -13.038 1.00 98.88 200 TRP A CA 1
ATOM 1496 C C . TRP A 1 200 ? 4.025 -16.277 -13.819 1.00 98.88 200 TRP A C 1
ATOM 1498 O O . TRP A 1 200 ? 4.157 -16.472 -15.026 1.00 98.88 200 TRP A O 1
ATOM 1508 N N . PHE A 1 201 ? 4.921 -15.604 -13.105 1.00 98.88 201 PHE A N 1
ATOM 1509 C CA . PHE A 1 201 ? 6.134 -14.986 -13.614 1.00 98.88 201 PHE A CA 1
ATOM 1510 C C . PHE A 1 201 ? 7.364 -15.639 -12.975 1.00 98.88 201 PHE A C 1
ATOM 1512 O O . PHE A 1 201 ? 7.967 -15.124 -12.032 1.00 98.88 201 PHE A O 1
ATOM 1519 N N . ASN A 1 202 ? 7.766 -16.784 -13.528 1.00 98.81 202 ASN A N 1
ATOM 1520 C CA . ASN A 1 202 ? 8.801 -17.635 -12.939 1.00 98.81 202 ASN A CA 1
ATOM 1521 C C . ASN A 1 202 ? 10.150 -16.924 -12.723 1.00 98.81 202 ASN A C 1
ATOM 1523 O O . ASN A 1 202 ? 10.724 -17.006 -11.644 1.00 98.81 202 ASN A O 1
ATOM 1527 N N . ALA A 1 203 ? 10.642 -16.175 -13.715 1.00 98.75 203 ALA A N 1
ATOM 1528 C CA . ALA A 1 203 ? 11.920 -15.466 -13.584 1.00 98.75 203 ALA A CA 1
ATOM 1529 C C . ALA A 1 203 ? 11.889 -14.395 -12.474 1.00 98.75 203 ALA A C 1
ATOM 1531 O O . ALA A 1 203 ? 12.882 -14.183 -11.777 1.00 98.75 203 ALA A O 1
ATOM 1532 N N . TYR A 1 204 ? 10.734 -13.752 -12.270 1.00 98.88 204 TYR A N 1
ATOM 1533 C CA . TYR A 1 204 ? 10.534 -12.820 -11.164 1.00 98.88 204 TYR A CA 1
ATOM 1534 C C . TYR A 1 204 ? 10.501 -13.543 -9.817 1.00 98.88 204 TYR A C 1
ATOM 1536 O O . TYR A 1 204 ? 11.143 -13.103 -8.867 1.00 98.88 204 TYR A O 1
ATOM 1544 N N . PHE A 1 205 ? 9.812 -14.684 -9.741 1.00 98.88 205 PHE A N 1
ATOM 1545 C CA . PHE A 1 205 ? 9.816 -15.541 -8.557 1.00 98.88 205 PHE A CA 1
ATOM 1546 C C . PHE A 1 205 ? 11.238 -15.983 -8.173 1.00 98.88 205 PHE A C 1
ATOM 1548 O O . PHE A 1 205 ? 11.642 -15.824 -7.023 1.00 98.88 205 PHE A O 1
ATOM 1555 N N . GLU A 1 206 ? 12.044 -16.441 -9.134 1.00 98.75 206 GLU A N 1
ATOM 1556 C CA . GLU A 1 206 ? 13.450 -16.799 -8.903 1.00 98.75 206 GLU A CA 1
ATOM 1557 C C . GLU A 1 206 ? 14.288 -15.616 -8.399 1.00 98.75 206 GLU A C 1
ATOM 1559 O O . GLU A 1 206 ? 15.143 -15.786 -7.528 1.00 98.75 206 GLU A O 1
ATOM 1564 N N . MET A 1 207 ? 14.050 -14.406 -8.916 1.00 98.75 207 MET A N 1
ATOM 1565 C CA . MET A 1 207 ? 14.691 -13.196 -8.399 1.00 98.75 207 MET A CA 1
ATOM 1566 C C . MET A 1 207 ? 14.290 -12.941 -6.939 1.00 98.75 207 MET A C 1
ATOM 1568 O O . MET A 1 207 ? 15.162 -12.655 -6.115 1.00 98.75 207 MET A O 1
ATOM 1572 N N . LEU A 1 208 ? 13.001 -13.066 -6.604 1.00 98.81 208 LEU A N 1
ATOM 1573 C CA . LEU A 1 208 ? 12.521 -12.889 -5.233 1.00 98.81 208 LEU A CA 1
ATOM 1574 C C . LEU A 1 208 ? 13.153 -13.902 -4.270 1.00 98.81 208 LEU A C 1
ATOM 1576 O O . LEU A 1 208 ? 13.515 -13.514 -3.159 1.00 98.81 208 LEU A O 1
ATOM 1580 N N . LEU A 1 209 ? 13.316 -15.163 -4.697 1.00 98.50 209 LEU A N 1
ATOM 1581 C CA . LEU A 1 209 ? 14.001 -16.215 -3.934 1.00 98.50 209 LEU A CA 1
ATOM 1582 C C . LEU A 1 209 ? 15.465 -15.853 -3.668 1.00 98.50 209 LEU A C 1
ATOM 1584 O O . LEU A 1 209 ? 15.906 -15.870 -2.522 1.00 98.50 209 LEU A O 1
ATOM 1588 N N . LYS A 1 210 ? 16.209 -15.475 -4.716 1.00 98.31 210 LYS A N 1
ATOM 1589 C CA . LYS A 1 210 ? 17.632 -15.102 -4.610 1.00 98.31 210 LYS A CA 1
ATOM 1590 C C . LYS A 1 210 ? 17.861 -13.910 -3.679 1.00 98.31 210 LYS A C 1
ATOM 1592 O O . LYS A 1 210 ? 18.893 -13.830 -3.024 1.00 98.31 210 LYS A O 1
ATOM 1597 N N . ASN A 1 211 ? 16.906 -12.985 -3.633 1.00 98.75 211 ASN A N 1
ATOM 1598 C CA . ASN A 1 211 ? 16.958 -11.779 -2.810 1.00 98.75 211 ASN A CA 1
ATOM 1599 C C . ASN A 1 211 ? 16.204 -11.917 -1.475 1.00 98.75 211 ASN A C 1
ATOM 1601 O O . ASN A 1 211 ? 15.986 -10.905 -0.805 1.00 98.75 211 ASN A O 1
ATOM 1605 N N . ALA A 1 212 ? 15.758 -13.122 -1.106 1.00 98.81 212 ALA A N 1
ATOM 1606 C CA . ALA A 1 212 ? 14.960 -13.326 0.095 1.00 98.81 212 ALA A CA 1
ATOM 1607 C C . ALA A 1 212 ? 15.721 -12.893 1.355 1.00 98.81 212 ALA A C 1
ATOM 1609 O O . ALA A 1 212 ? 16.888 -13.233 1.551 1.00 98.81 212 ALA A O 1
ATOM 1610 N N . ASN A 1 213 ? 15.036 -12.161 2.229 1.00 98.31 213 ASN A N 1
ATOM 1611 C CA . ASN A 1 213 ? 15.564 -11.711 3.505 1.00 98.31 213 ASN A CA 1
ATOM 1612 C C . ASN A 1 213 ? 14.443 -11.703 4.569 1.00 98.31 213 ASN A C 1
ATOM 1614 O O . ASN A 1 213 ? 13.531 -10.874 4.482 1.00 98.31 213 ASN A O 1
ATOM 1618 N N . PRO A 1 214 ? 14.483 -12.604 5.568 1.00 98.31 214 PRO A N 1
ATOM 1619 C CA . PRO A 1 214 ? 15.524 -13.608 5.802 1.00 98.31 214 PRO A CA 1
ATOM 1620 C C . PRO A 1 214 ? 15.670 -14.613 4.642 1.00 98.31 214 PRO A C 1
ATOM 1622 O O . PRO A 1 214 ? 14.653 -14.926 3.998 1.00 98.31 214 PRO A O 1
ATOM 1625 N N . PRO A 1 215 ? 16.892 -15.123 4.377 1.00 97.38 215 PRO A N 1
ATOM 1626 C CA . PRO A 1 215 ? 17.128 -16.138 3.352 1.00 97.38 215 PRO A CA 1
ATOM 1627 C C . PRO A 1 215 ? 16.208 -17.354 3.511 1.00 97.38 215 PRO A C 1
ATOM 1629 O O . PRO A 1 215 ? 15.795 -17.704 4.619 1.00 97.38 215 PRO A O 1
ATOM 1632 N N . LEU A 1 216 ? 15.848 -17.975 2.390 1.00 92.38 216 LEU A N 1
ATOM 1633 C CA . LEU A 1 216 ? 15.154 -19.263 2.367 1.00 92.38 216 LEU A CA 1
ATOM 1634 C C . LEU A 1 216 ? 16.210 -20.376 2.456 1.00 92.38 216 LEU A C 1
ATOM 1636 O O . LEU A 1 216 ? 17.289 -20.221 1.884 1.00 92.38 216 LEU A O 1
ATOM 1640 N N . ALA A 1 217 ? 15.919 -21.423 3.230 1.00 74.69 217 ALA A N 1
ATOM 1641 C CA . ALA A 1 217 ? 16.807 -22.572 3.418 1.00 74.69 217 ALA A CA 1
ATOM 1642 C C . ALA A 1 217 ? 16.951 -23.408 2.140 1.00 74.69 217 ALA A C 1
ATOM 1644 O O . ALA A 1 217 ? 15.974 -23.442 1.354 1.00 74.69 217 ALA A O 1
#